Protein AF-A0A6N7RRM7-F1 (afdb_monomer)

InterPro domains:
  IPR002826 6-hydroxymethylpterin diphosphokinase MptE-like [PF01973] (88-243)

Foldseek 3Di:
DAQLLDDDDDDDDDDDDDDDDDDDDDDDPPPVPVVVVVVVVVVVVVVVVVVVLVLQLVSLVVCFVVVLVVLVVVLVVLCPDPLLVSLLVLFQQQAPFEEEEEDFAQLDDLVLQQLCQVGAYEYEQPPVVCVVVHVRAHSEYEAEPLVSLQVCLVVLLPPDHSAYEYAPSSVVRRPDDDSRYRHWDEDWNTRDSFPQDQPGADADLRRSSYGYCLQHRSLSVLSSCVRSNHQEYEYENCQQQFQWAQESVRDIDGDDDQGGGNDDDPDDRDYGHSVSNLSSVLNSQVVSVVSNHFYEYQYDHHDPPSHHYDHSCVVSVD

Solvent-accessible surface area (backbone atoms only — not comparable to full-atom values): 18023 Å² total; per-residue (Å²): 131,83,54,83,40,59,94,63,93,82,85,83,87,84,87,88,85,86,88,87,88,85,89,84,82,91,89,67,95,82,77,49,64,68,56,50,51,50,50,50,50,51,52,49,51,51,48,52,50,52,52,51,53,70,59,33,48,69,57,33,54,74,44,27,65,60,48,37,52,50,49,57,51,47,43,62,54,46,53,73,34,71,41,19,51,52,46,52,68,38,53,49,71,38,58,84,32,62,32,36,40,42,49,52,15,58,67,48,52,55,71,61,42,56,77,45,49,91,48,47,26,38,31,42,69,74,51,68,76,50,50,86,72,30,90,42,68,51,50,31,34,40,43,65,53,69,66,57,41,63,76,39,19,69,54,70,47,65,62,90,52,45,18,35,42,28,29,48,76,41,71,81,55,36,92,50,86,45,71,36,52,35,54,35,46,69,52,61,93,51,60,64,59,58,93,50,58,58,93,63,56,60,83,38,91,49,45,39,53,33,29,29,51,36,88,37,68,66,51,40,49,50,41,48,42,52,45,23,22,36,26,40,38,35,34,32,15,54,27,73,68,53,22,25,34,36,42,72,86,73,44,80,44,83,72,54,67,93,69,63,41,60,62,94,70,93,62,83,81,69,64,42,43,58,74,35,35,51,53,36,49,53,53,50,50,53,53,28,50,77,69,73,20,49,58,36,28,33,32,68,69,59,68,58,73,90,36,58,74,47,54,56,44,70,76,70,72,107

Radius of gyration: 21.62 Å; Cα contacts (8 Å, |Δi|>4): 533; chains: 1; bounding box: 59×58×51 Å

Secondary structure (DSSP, 8-state):
---TT-----------------------TTSHHHHHHHHHHHHHHHHHHHHHHHH-HHHHHHHHHHHHHHHHHHHHHHTTSHHHHHHHHTTTTTTT-EEEEE---TT--HHHHHTTTTSEEEEEGGGGGGGGT-S---SEEEE--HHHHHHTHHHHHH---S-EEEEGGGGGT-SS--TTEEEE-B--SS--SSSS-GGG----S-TTT-B--TTSHHHHHHHHHHHHT-SEEEEES-----SEEE-TTS-EEE-S-S--SSS---S----B-HHHHHHHHHHHHHHHHHTT-EEEE--SSSS--SSEE--HHHHHT-

pLDDT: mean 83.71, std 21.33, range [26.84, 98.81]

Structure (mmCIF, N/CA/C/O backbone):
data_AF-A0A6N7RRM7-F1
#
_entry.id   AF-A0A6N7RRM7-F1
#
loop_
_atom_site.group_PDB
_atom_site.id
_atom_site.type_symbol
_atom_site.label_atom_id
_atom_site.label_alt_id
_atom_site.label_comp_id
_atom_site.label_asym_id
_atom_site.label_entity_id
_atom_site.label_seq_id
_atom_site.pdbx_PDB_ins_code
_atom_site.Cartn_x
_atom_site.Cartn_y
_atom_site.Cartn_z
_atom_site.occupancy
_atom_site.B_iso_or_equiv
_atom_site.auth_seq_id
_atom_site.auth_comp_id
_atom_site.auth_asym_id
_atom_site.auth_atom_id
_atom_site.pdbx_PDB_model_num
ATOM 1 N N . MET A 1 1 ? -17.722 -9.748 11.414 1.00 42.66 1 MET A N 1
ATOM 2 C CA . MET A 1 1 ? -18.282 -9.158 10.168 1.00 42.66 1 MET A CA 1
ATOM 3 C C . MET A 1 1 ? -18.274 -10.193 9.036 1.00 42.66 1 MET A C 1
ATOM 5 O O . MET A 1 1 ? -17.374 -11.026 9.040 1.00 42.66 1 MET A O 1
ATOM 9 N N . PRO A 1 2 ? -19.229 -10.198 8.081 1.00 39.66 2 PRO A N 1
ATOM 10 C CA . PRO A 1 2 ? -19.175 -11.106 6.927 1.00 39.66 2 PRO A CA 1
ATOM 11 C C . PRO A 1 2 ? -17.917 -10.851 6.073 1.00 39.66 2 PRO A C 1
ATOM 13 O O . PRO A 1 2 ? -17.538 -9.697 5.876 1.00 39.66 2 PRO A O 1
ATOM 16 N N . SER A 1 3 ? -17.274 -11.918 5.575 1.00 47.62 3 SER A N 1
ATOM 17 C CA . SER A 1 3 ? -16.039 -11.838 4.770 1.00 47.62 3 SER A CA 1
ATOM 18 C C . SER A 1 3 ? -16.219 -10.883 3.573 1.00 47.62 3 SER A C 1
ATOM 20 O O . SER A 1 3 ? -17.141 -11.090 2.775 1.00 47.62 3 SER A O 1
ATOM 22 N N . PRO A 1 4 ? -15.343 -9.870 3.391 1.00 61.28 4 PRO A N 1
ATOM 23 C CA . PRO A 1 4 ? -15.401 -8.960 2.244 1.00 61.28 4 PRO A CA 1
ATOM 24 C C . PRO A 1 4 ? -15.271 -9.695 0.902 1.00 61.28 4 PRO A C 1
ATOM 26 O O . PRO A 1 4 ? -15.848 -9.281 -0.103 1.00 61.28 4 PRO A O 1
ATOM 29 N N . CYS A 1 5 ? -14.551 -10.821 0.890 1.00 53.22 5 CYS A N 1
ATOM 30 C CA . CYS A 1 5 ? -14.200 -11.583 -0.304 1.00 53.22 5 CYS A CA 1
ATOM 31 C C . CYS A 1 5 ? -15.153 -12.765 -0.641 1.00 53.22 5 CYS A C 1
ATOM 33 O O . CYS A 1 5 ? -14.787 -13.549 -1.505 1.00 53.22 5 CYS A O 1
ATOM 35 N N . GLY A 1 6 ? -16.340 -12.888 -0.017 1.00 42.25 6 GLY A N 1
ATOM 36 C CA . GLY A 1 6 ? -17.306 -14.020 -0.064 1.00 42.25 6 GLY A CA 1
ATOM 37 C C . GLY A 1 6 ? -17.292 -15.056 -1.224 1.00 42.25 6 GLY A C 1
ATOM 38 O O . GLY A 1 6 ? -17.031 -14.731 -2.379 1.00 42.25 6 GLY A O 1
ATOM 39 N N . LYS A 1 7 ? -17.649 -16.312 -0.879 1.00 40.66 7 LYS A N 1
ATOM 40 C CA . LYS A 1 7 ? -17.602 -17.565 -1.679 1.00 40.66 7 LYS A CA 1
ATOM 41 C C . LYS A 1 7 ? -17.677 -17.382 -3.202 1.00 40.66 7 LYS A C 1
ATOM 43 O O . LYS A 1 7 ? -18.717 -17.019 -3.751 1.00 40.66 7 LYS A O 1
ATOM 48 N N . ARG A 1 8 ? -16.583 -17.724 -3.892 1.00 51.81 8 ARG A N 1
ATOM 49 C CA . ARG A 1 8 ? -16.468 -17.693 -5.361 1.00 51.81 8 ARG A CA 1
ATOM 50 C C . ARG A 1 8 ? -16.616 -19.104 -5.941 1.00 51.81 8 ARG A C 1
ATOM 52 O O . ARG A 1 8 ? -15.940 -20.030 -5.505 1.00 51.81 8 ARG A O 1
ATOM 59 N N . SER A 1 9 ? -17.461 -19.277 -6.959 1.00 34.50 9 SER A N 1
ATOM 60 C CA . SER A 1 9 ? -17.620 -20.545 -7.689 1.00 34.50 9 SER A CA 1
ATOM 61 C C . SER A 1 9 ? -16.350 -20.869 -8.493 1.00 34.50 9 SER A C 1
ATOM 63 O O . SER A 1 9 ? -16.086 -20.249 -9.524 1.00 34.50 9 SER A O 1
ATOM 65 N N . GLY A 1 10 ? -15.531 -21.803 -8.003 1.00 34.72 10 GLY A N 1
ATOM 66 C CA . GLY A 1 10 ? -14.257 -22.181 -8.618 1.00 34.72 10 GLY A CA 1
ATOM 67 C C . GLY A 1 10 ? -14.391 -23.268 -9.688 1.00 34.72 10 GLY A C 1
ATOM 68 O O . GLY A 1 10 ? -15.011 -24.300 -9.453 1.00 34.72 10 GLY A O 1
ATOM 69 N N . SER A 1 11 ? -13.729 -23.076 -10.833 1.00 28.08 11 SER A N 1
ATOM 70 C CA . SER A 1 11 ? -13.321 -24.169 -11.723 1.00 28.08 11 SER A CA 1
ATOM 71 C C . SER A 1 11 ? -11.792 -24.247 -11.706 1.00 28.08 11 SER A C 1
ATOM 73 O O . SER A 1 11 ? -11.101 -23.286 -12.036 1.00 28.08 11 SER A O 1
ATOM 75 N N . ALA A 1 12 ? -11.256 -25.369 -11.221 1.00 30.72 12 ALA A N 1
ATOM 76 C CA . ALA A 1 12 ? -9.823 -25.611 -11.092 1.00 30.72 12 ALA A CA 1
ATOM 77 C C . ALA A 1 12 ? -9.393 -26.691 -12.091 1.00 30.72 12 ALA A C 1
ATOM 79 O O . ALA A 1 12 ? -9.868 -27.823 -12.020 1.00 30.72 12 ALA A O 1
ATOM 80 N N . LEU A 1 13 ? -8.462 -26.356 -12.984 1.00 29.00 13 LEU A N 1
ATOM 81 C CA . LEU A 1 13 ? -7.733 -27.328 -13.796 1.00 29.00 13 LEU A CA 1
ATOM 82 C C . LEU A 1 13 ? -6.433 -27.690 -13.071 1.00 29.00 13 LEU A C 1
ATOM 84 O O . LEU A 1 13 ? -5.544 -26.860 -12.898 1.00 29.00 13 LEU A O 1
ATOM 88 N N . ARG A 1 14 ? -6.362 -28.941 -12.608 1.00 28.27 14 ARG A N 1
ATOM 89 C CA . ARG A 1 14 ? -5.161 -29.575 -12.053 1.00 28.27 14 ARG A CA 1
ATOM 90 C C . ARG A 1 14 ? -4.279 -30.075 -13.193 1.00 28.27 14 ARG A C 1
ATOM 92 O O . ARG A 1 14 ? -4.802 -30.619 -14.158 1.00 28.27 14 ARG A O 1
ATOM 99 N N . ASN A 1 15 ? -2.963 -30.023 -13.011 1.00 29.06 15 ASN A N 1
ATOM 100 C CA . ASN A 1 15 ? -2.076 -31.087 -13.478 1.00 29.06 15 ASN A CA 1
ATOM 101 C C . ASN A 1 15 ? -0.810 -31.130 -12.615 1.00 29.06 15 ASN A C 1
ATOM 103 O O . ASN A 1 15 ? -0.061 -30.162 -12.542 1.00 29.06 15 ASN A O 1
ATOM 107 N N . ALA A 1 16 ? -0.599 -32.276 -11.968 1.00 27.98 16 ALA A N 1
ATOM 108 C CA . ALA A 1 16 ? 0.594 -32.628 -11.214 1.00 27.98 16 ALA A CA 1
ATOM 109 C C . ALA A 1 16 ? 1.194 -33.911 -11.810 1.00 27.98 16 ALA A C 1
ATOM 111 O O . ALA A 1 16 ? 0.472 -34.868 -12.085 1.00 27.98 16 ALA A O 1
ATOM 112 N N . LYS A 1 17 ? 2.516 -33.933 -11.974 1.00 30.83 17 LYS A N 1
ATOM 113 C CA . LYS A 1 17 ? 3.382 -35.122 -12.082 1.00 30.83 17 LYS A CA 1
ATOM 114 C C . LYS A 1 17 ? 4.649 -34.728 -11.308 1.00 30.83 17 LYS A C 1
ATOM 116 O O . LYS A 1 17 ? 5.136 -33.627 -11.520 1.00 30.83 17 LYS A O 1
ATOM 121 N N . GLY A 1 18 ? 5.175 -35.451 -10.324 1.00 28.50 18 GLY A N 1
ATOM 122 C CA . GLY A 1 18 ? 5.315 -36.896 -10.155 1.00 28.50 18 GLY A CA 1
ATOM 123 C C . GLY A 1 18 ? 6.824 -37.156 -10.058 1.00 28.50 18 GLY A C 1
ATOM 124 O O . GLY A 1 18 ? 7.510 -37.076 -11.070 1.00 28.50 18 GLY A O 1
ATOM 125 N N . GLY A 1 19 ? 7.350 -37.336 -8.841 1.00 26.86 19 GLY A N 1
ATOM 126 C CA . GLY A 1 19 ? 8.792 -37.404 -8.563 1.00 26.86 19 GLY A CA 1
ATOM 127 C C . GLY A 1 19 ? 9.428 -38.788 -8.730 1.00 26.86 19 GLY A C 1
ATOM 128 O O . GLY A 1 19 ? 8.732 -39.769 -8.989 1.00 26.86 19 GLY A O 1
ATOM 129 N N . ARG A 1 20 ? 10.750 -38.863 -8.505 1.00 27.73 20 ARG A N 1
ATOM 130 C CA . ARG A 1 20 ? 11.462 -40.035 -7.955 1.00 27.73 20 ARG A CA 1
ATOM 131 C C . ARG A 1 20 ? 12.861 -39.672 -7.434 1.00 27.73 20 ARG A C 1
ATOM 133 O O . ARG A 1 20 ? 13.522 -38.782 -7.956 1.00 27.73 20 ARG A O 1
ATOM 140 N N . LEU A 1 21 ? 13.234 -40.386 -6.373 1.00 26.84 21 LEU A N 1
ATOM 141 C CA . LEU A 1 21 ? 14.431 -40.296 -5.534 1.00 26.84 21 LEU A CA 1
ATOM 142 C C . LEU A 1 21 ? 15.642 -41.084 -6.079 1.00 26.84 21 LEU A C 1
ATOM 144 O O . LEU A 1 21 ? 15.461 -42.064 -6.795 1.00 26.84 21 LEU A O 1
ATOM 148 N N . ALA A 1 22 ? 16.818 -40.715 -5.544 1.00 27.50 22 ALA A N 1
ATOM 149 C CA . ALA A 1 22 ? 17.833 -41.575 -4.895 1.00 27.50 22 ALA A CA 1
ATOM 150 C C . ALA A 1 22 ? 19.276 -41.559 -5.462 1.00 27.50 22 ALA A C 1
ATOM 152 O O . ALA A 1 22 ? 19.559 -42.054 -6.544 1.00 27.50 22 ALA A O 1
ATOM 153 N N . SER A 1 23 ? 20.163 -41.018 -4.612 1.00 27.39 23 SER A N 1
ATOM 154 C CA . SER A 1 23 ? 21.521 -41.440 -4.207 1.00 27.39 23 SER A CA 1
ATOM 155 C C . SER A 1 23 ? 22.557 -41.976 -5.211 1.00 27.39 23 SER A C 1
ATOM 157 O O . SER A 1 23 ? 22.368 -43.038 -5.788 1.00 27.39 23 SER A O 1
ATOM 159 N N . SER A 1 24 ? 23.775 -41.421 -5.139 1.00 28.97 24 SER A N 1
ATOM 160 C CA . SER A 1 24 ? 24.956 -42.166 -4.654 1.00 28.97 24 SER A CA 1
ATOM 161 C C . SER A 1 24 ? 26.143 -41.234 -4.369 1.00 28.97 24 SER A C 1
ATOM 163 O O . SER A 1 24 ? 26.308 -40.193 -5.002 1.00 28.97 24 SER A O 1
ATOM 165 N N . ARG A 1 25 ? 26.928 -41.630 -3.367 1.00 31.88 25 ARG A N 1
ATOM 166 C CA . ARG A 1 25 ? 27.968 -40.897 -2.638 1.00 31.88 25 ARG A CA 1
ATOM 167 C C . ARG A 1 25 ? 29.277 -40.662 -3.407 1.00 31.88 25 ARG A C 1
ATOM 169 O O . ARG A 1 25 ? 29.681 -41.452 -4.246 1.00 31.88 25 ARG A O 1
ATOM 176 N N . GLU A 1 26 ? 29.915 -39.559 -3.010 1.00 33.44 26 GLU A N 1
ATOM 177 C CA . GLU A 1 26 ? 31.341 -39.395 -2.681 1.00 33.44 26 GLU A CA 1
ATOM 178 C C . GLU A 1 26 ? 32.385 -40.130 -3.530 1.00 33.44 26 GLU A C 1
ATOM 180 O O . GLU A 1 26 ? 32.717 -41.269 -3.252 1.00 33.44 26 GLU A O 1
ATOM 185 N N . THR A 1 27 ? 33.016 -39.387 -4.448 1.00 34.69 27 THR A N 1
ATOM 186 C CA . THR A 1 27 ? 34.478 -39.392 -4.688 1.00 34.69 27 THR A CA 1
ATOM 187 C C . THR A 1 27 ? 34.815 -38.272 -5.678 1.00 34.69 27 THR A C 1
ATOM 189 O O . THR A 1 27 ? 34.830 -38.504 -6.882 1.00 34.69 27 THR A O 1
ATOM 192 N N . ARG A 1 28 ? 35.018 -37.028 -5.206 1.00 35.16 28 ARG A N 1
ATOM 193 C CA . ARG A 1 28 ? 35.686 -35.933 -5.968 1.00 35.16 28 ARG A CA 1
ATOM 194 C C . ARG A 1 28 ? 35.953 -34.673 -5.121 1.00 35.16 28 ARG A C 1
ATOM 196 O O . ARG A 1 28 ? 35.855 -33.545 -5.597 1.00 35.16 28 ARG A O 1
ATOM 203 N N . ARG A 1 29 ? 36.313 -34.834 -3.846 1.00 39.75 29 ARG A N 1
ATOM 204 C CA . ARG A 1 29 ? 36.659 -33.718 -2.946 1.00 39.75 29 ARG A CA 1
ATOM 205 C C . ARG A 1 29 ? 38.152 -33.383 -3.067 1.00 39.75 29 ARG A C 1
ATOM 207 O O . ARG A 1 29 ? 38.943 -33.785 -2.234 1.00 39.75 29 ARG A O 1
ATOM 214 N N . ALA A 1 30 ? 38.525 -32.704 -4.152 1.00 32.84 30 ALA A N 1
ATOM 215 C CA . ALA A 1 30 ? 39.793 -31.954 -4.254 1.00 32.84 30 ALA A CA 1
ATOM 216 C C . ALA A 1 30 ? 39.878 -31.062 -5.511 1.00 32.84 30 ALA A C 1
ATOM 218 O O . ALA A 1 30 ? 40.672 -30.132 -5.541 1.00 32.84 30 ALA A O 1
ATOM 219 N N . ARG A 1 31 ? 39.043 -31.290 -6.542 1.00 33.78 31 ARG A N 1
ATOM 220 C CA . ARG A 1 31 ? 38.986 -30.452 -7.766 1.00 33.78 31 ARG A CA 1
ATOM 221 C C . ARG A 1 31 ? 37.727 -29.570 -7.880 1.00 33.78 31 ARG A C 1
ATOM 223 O O . ARG A 1 31 ? 37.535 -28.908 -8.893 1.00 33.78 31 ARG A O 1
ATOM 230 N N . SER A 1 32 ? 36.856 -29.553 -6.865 1.00 44.03 32 SER A N 1
ATOM 231 C CA . SER A 1 32 ? 35.540 -28.888 -6.916 1.00 44.03 32 SER A CA 1
ATOM 232 C C . SER A 1 32 ? 35.515 -27.448 -6.396 1.00 44.03 32 SER A C 1
ATOM 234 O O . SER A 1 32 ? 34.602 -26.711 -6.753 1.00 44.03 32 SER A O 1
ATOM 236 N N . ASN A 1 33 ? 36.486 -27.015 -5.583 1.00 38.06 33 ASN A N 1
ATOM 237 C CA . ASN A 1 33 ? 36.425 -25.679 -4.977 1.00 38.06 33 ASN A CA 1
ATOM 238 C C . ASN A 1 33 ? 36.708 -24.562 -5.987 1.00 38.06 33 ASN A C 1
ATOM 240 O O . ASN A 1 33 ? 35.992 -23.568 -5.990 1.00 38.06 33 ASN A O 1
ATOM 244 N N . THR A 1 34 ? 37.662 -24.728 -6.905 1.00 37.72 34 THR A N 1
ATOM 245 C CA . THR A 1 34 ? 37.970 -23.697 -7.910 1.00 37.72 34 THR A CA 1
ATOM 246 C C . THR A 1 34 ? 36.835 -23.528 -8.924 1.00 37.72 34 THR A C 1
ATOM 248 O O . THR A 1 34 ? 36.476 -22.403 -9.251 1.00 37.72 34 THR A O 1
ATOM 251 N N . ASN A 1 35 ? 36.193 -24.626 -9.346 1.00 42.38 35 ASN A N 1
ATOM 252 C CA . ASN A 1 35 ? 35.024 -24.578 -10.234 1.00 42.38 35 ASN A CA 1
ATOM 253 C C . ASN A 1 35 ? 33.770 -24.029 -9.541 1.00 42.38 35 ASN A C 1
ATOM 255 O O . ASN A 1 35 ? 32.993 -23.333 -10.183 1.00 42.38 35 ASN A O 1
ATOM 259 N N . TYR A 1 36 ? 33.578 -24.288 -8.244 1.00 39.12 36 TYR A N 1
ATOM 260 C CA . TYR A 1 36 ? 32.467 -23.724 -7.472 1.00 39.12 36 TYR A CA 1
ATOM 261 C C . TYR A 1 36 ? 32.612 -22.208 -7.278 1.00 39.12 36 TYR A C 1
ATOM 263 O O . TYR A 1 36 ? 31.644 -21.469 -7.456 1.00 39.12 36 TYR A O 1
ATOM 271 N N . TRP A 1 37 ? 33.827 -21.731 -6.986 1.00 32.50 37 TRP A N 1
ATOM 272 C CA . TRP A 1 37 ? 34.117 -20.298 -6.904 1.00 32.50 37 TRP A CA 1
ATOM 273 C C . TRP A 1 37 ? 34.038 -19.619 -8.271 1.00 32.50 37 TRP A C 1
ATOM 275 O O . TRP A 1 37 ? 33.400 -18.582 -8.366 1.00 32.50 37 TRP A O 1
ATOM 285 N N . MET A 1 38 ? 34.557 -20.219 -9.348 1.00 34.41 38 MET A N 1
ATOM 286 C CA . MET A 1 38 ? 34.395 -19.669 -10.702 1.00 34.41 38 MET A CA 1
ATOM 287 C C . MET A 1 38 ? 32.939 -19.679 -11.178 1.00 34.41 38 MET A C 1
ATOM 289 O O . MET A 1 38 ? 32.514 -18.717 -11.802 1.00 34.41 38 MET A O 1
ATOM 293 N N . GLN A 1 39 ? 32.146 -20.711 -10.865 1.00 34.44 39 GLN A N 1
ATOM 294 C CA . GLN A 1 39 ? 30.714 -20.734 -11.185 1.00 34.44 39 GLN A CA 1
ATOM 295 C C . GLN A 1 39 ? 29.933 -19.705 -10.367 1.00 34.44 39 GLN A C 1
ATOM 297 O O . GLN A 1 39 ? 29.081 -19.028 -10.932 1.00 34.44 39 GLN A O 1
ATOM 302 N N . ARG A 1 40 ? 30.224 -19.525 -9.069 1.00 37.59 40 ARG A N 1
ATOM 303 C CA . ARG A 1 40 ? 29.607 -18.450 -8.274 1.00 37.59 40 ARG A CA 1
ATOM 304 C C . ARG A 1 40 ? 30.045 -17.071 -8.751 1.00 37.59 40 ARG A C 1
ATOM 306 O O . ARG A 1 40 ? 29.174 -16.228 -8.907 1.00 37.59 40 ARG A O 1
ATOM 313 N N . CYS A 1 41 ? 31.327 -16.851 -9.038 1.00 39.78 41 CYS A N 1
ATOM 314 C CA . CYS A 1 41 ? 31.814 -15.593 -9.604 1.00 39.78 41 CYS A CA 1
ATOM 315 C C . CYS A 1 41 ? 31.173 -15.325 -10.967 1.00 39.78 41 CYS A C 1
ATOM 317 O O . CYS A 1 41 ? 30.621 -14.256 -11.152 1.00 39.78 41 CYS A O 1
ATOM 319 N N . ALA A 1 42 ? 31.097 -16.310 -11.866 1.00 40.75 42 ALA A N 1
ATOM 320 C CA . ALA A 1 42 ? 30.433 -16.158 -13.159 1.00 40.75 42 ALA A CA 1
ATOM 321 C C . ALA A 1 42 ? 28.921 -15.908 -13.027 1.00 40.75 42 ALA A C 1
ATOM 323 O O . ALA A 1 42 ? 28.364 -15.121 -13.783 1.00 40.75 42 ALA A O 1
ATOM 324 N N . VAL A 1 43 ? 28.234 -16.543 -12.071 1.00 48.81 43 VAL A N 1
ATOM 325 C CA . VAL A 1 43 ? 26.805 -16.299 -11.800 1.00 48.81 43 VAL A CA 1
ATOM 326 C C . VAL A 1 43 ? 26.586 -14.911 -11.192 1.00 48.81 43 VAL A C 1
ATOM 328 O O . VAL A 1 43 ? 25.630 -14.234 -11.573 1.00 48.81 43 VAL A O 1
ATOM 331 N N . VAL A 1 44 ? 27.471 -14.467 -10.295 1.00 52.91 44 VAL A N 1
ATOM 332 C CA . VAL A 1 44 ? 27.459 -13.122 -9.700 1.00 52.91 44 VAL A CA 1
ATOM 333 C C . VAL A 1 44 ? 27.774 -12.067 -10.761 1.00 52.91 44 VAL A C 1
ATOM 335 O O . VAL A 1 44 ? 27.005 -11.122 -10.904 1.00 52.91 44 VAL A O 1
ATOM 338 N N . ASP A 1 45 ? 28.801 -12.267 -11.584 1.00 56.31 45 ASP A N 1
ATOM 339 C CA . ASP A 1 45 ? 29.168 -11.393 -12.699 1.00 56.31 45 ASP A CA 1
ATOM 340 C C . ASP A 1 45 ? 28.050 -11.327 -13.737 1.00 56.31 45 ASP A C 1
ATOM 342 O O . ASP A 1 45 ? 27.678 -10.243 -14.179 1.00 56.31 45 ASP A O 1
ATOM 346 N N . LEU A 1 46 ? 27.419 -12.452 -14.085 1.00 56.06 46 LEU A N 1
ATOM 347 C CA . LEU A 1 46 ? 26.286 -12.471 -15.011 1.00 56.06 46 LEU A CA 1
ATOM 348 C C . LEU A 1 46 ? 25.058 -11.762 -14.420 1.00 56.06 46 LEU A C 1
ATOM 350 O O . LEU A 1 46 ? 24.329 -11.090 -15.151 1.00 56.06 46 LEU A O 1
ATOM 354 N N . ALA A 1 47 ? 24.808 -11.895 -13.115 1.00 58.78 47 ALA A N 1
ATOM 355 C CA . ALA A 1 47 ? 23.727 -11.191 -12.428 1.00 58.78 47 ALA A CA 1
ATOM 356 C C . ALA A 1 47 ? 23.984 -9.677 -12.378 1.00 58.78 47 ALA A C 1
ATOM 358 O O . ALA A 1 47 ? 23.097 -8.906 -12.743 1.00 58.78 47 ALA A O 1
ATOM 359 N N . LEU A 1 48 ? 25.205 -9.259 -12.033 1.00 61.06 48 LEU A N 1
ATOM 360 C CA . LEU A 1 48 ? 25.644 -7.861 -12.040 1.00 61.06 48 LEU A CA 1
ATOM 361 C C . LEU A 1 48 ? 25.578 -7.261 -13.449 1.00 61.06 48 LEU A C 1
ATOM 363 O O . LEU A 1 48 ? 25.058 -6.160 -13.629 1.00 61.06 48 LEU A O 1
ATOM 367 N N . THR A 1 49 ? 26.003 -8.013 -14.466 1.00 66.31 49 THR A N 1
ATOM 368 C CA . THR A 1 49 ? 25.946 -7.593 -15.874 1.00 66.31 49 THR A CA 1
ATOM 369 C C . THR A 1 49 ? 24.499 -7.469 -16.352 1.00 66.31 49 THR A C 1
ATOM 371 O O . THR A 1 49 ? 24.131 -6.477 -16.982 1.00 66.31 49 THR A O 1
ATOM 374 N N . LYS A 1 50 ? 23.626 -8.427 -16.007 1.00 69.62 50 LYS A N 1
ATOM 375 C CA . LYS A 1 50 ? 22.185 -8.347 -16.304 1.00 69.62 50 LYS A CA 1
ATOM 376 C C . LYS A 1 50 ? 21.542 -7.135 -15.643 1.00 69.62 50 LYS A C 1
ATOM 378 O O . LYS A 1 50 ? 20.733 -6.458 -16.278 1.00 69.62 50 LYS A O 1
ATOM 383 N N . ASP A 1 51 ? 21.876 -6.860 -14.389 1.00 69.81 51 ASP A N 1
ATOM 384 C CA . ASP A 1 51 ? 21.342 -5.714 -13.663 1.00 69.81 51 ASP A CA 1
ATOM 385 C C . ASP A 1 51 ? 21.842 -4.388 -14.233 1.00 69.81 51 ASP A C 1
ATOM 387 O O . ASP A 1 51 ? 21.044 -3.466 -14.406 1.00 69.81 51 ASP A O 1
ATOM 391 N N . TYR A 1 52 ? 23.116 -4.310 -14.614 1.00 74.62 52 TYR A N 1
ATOM 392 C CA . TYR A 1 52 ? 23.687 -3.152 -15.293 1.00 74.62 52 TYR A CA 1
ATOM 393 C C . TYR A 1 52 ? 22.973 -2.870 -16.625 1.00 74.62 52 TYR A C 1
ATOM 395 O O . TYR A 1 52 ? 22.481 -1.763 -16.853 1.00 74.62 52 TYR A O 1
ATOM 403 N N . VAL A 1 53 ? 22.804 -3.894 -17.468 1.00 78.69 53 VAL A N 1
ATOM 404 C CA . VAL A 1 53 ? 22.104 -3.781 -18.759 1.00 78.69 53 VAL A CA 1
ATOM 405 C C . VAL A 1 53 ? 20.640 -3.369 -18.571 1.00 78.69 53 VAL A C 1
ATOM 407 O O . VAL A 1 53 ? 20.159 -2.468 -19.255 1.00 78.69 53 VAL A O 1
ATOM 410 N N . LYS A 1 54 ? 19.921 -3.960 -17.606 1.00 76.88 54 LYS A N 1
ATOM 411 C CA . LYS A 1 54 ? 18.516 -3.611 -17.305 1.00 76.88 54 LYS A CA 1
ATOM 412 C C . LYS A 1 54 ? 18.338 -2.184 -16.778 1.00 76.88 54 LYS A C 1
ATOM 414 O O . LYS A 1 54 ? 17.228 -1.642 -16.861 1.00 76.88 54 LYS A O 1
ATOM 419 N N . ARG A 1 55 ? 19.386 -1.601 -16.190 1.00 79.69 55 ARG A N 1
ATOM 420 C CA . ARG A 1 55 ? 19.398 -0.236 -15.641 1.00 79.69 55 ARG A CA 1
ATOM 421 C C . ARG A 1 55 ? 19.881 0.803 -16.654 1.00 79.69 55 ARG A C 1
ATOM 423 O O . ARG A 1 55 ? 19.619 1.985 -16.453 1.00 79.69 55 ARG A O 1
ATOM 430 N N . ASN A 1 56 ? 20.515 0.387 -17.749 1.00 87.25 56 ASN A N 1
ATOM 431 C CA . ASN A 1 56 ? 20.988 1.294 -18.787 1.00 87.25 56 ASN A CA 1
ATOM 432 C C . ASN A 1 56 ? 19.815 2.018 -19.480 1.00 87.25 56 ASN A C 1
ATOM 434 O O . ASN A 1 56 ? 18.901 1.390 -20.019 1.00 87.25 56 ASN A O 1
ATOM 438 N N . VAL A 1 57 ? 19.851 3.353 -19.483 1.00 89.31 57 VAL A N 1
ATOM 439 C CA . VAL A 1 57 ? 18.767 4.195 -20.018 1.00 89.31 57 VAL A CA 1
ATOM 440 C C . VAL A 1 57 ? 18.540 3.958 -21.511 1.00 89.31 57 VAL A C 1
ATOM 442 O O . VAL A 1 57 ? 17.386 3.889 -21.928 1.00 89.31 57 VAL A O 1
ATOM 445 N N . ALA A 1 58 ? 19.601 3.781 -22.304 1.00 91.31 58 ALA A N 1
ATOM 446 C CA . ALA A 1 58 ? 19.482 3.531 -23.739 1.00 91.31 58 ALA A CA 1
ATOM 447 C C . ALA A 1 58 ? 18.804 2.181 -24.006 1.00 91.31 58 ALA A C 1
ATOM 449 O O . ALA A 1 58 ? 17.839 2.116 -24.765 1.00 91.31 58 ALA A O 1
ATOM 450 N N . VAL A 1 59 ? 19.217 1.121 -23.302 1.00 90.62 59 VAL A N 1
ATOM 451 C CA . VAL A 1 59 ? 18.551 -0.192 -23.381 1.00 90.62 59 VAL A CA 1
ATOM 452 C C . VAL A 1 59 ? 17.068 -0.047 -23.035 1.00 90.62 59 VAL A C 1
ATOM 454 O O . VAL A 1 59 ? 16.196 -0.460 -23.796 1.00 90.62 59 VAL A O 1
ATOM 457 N N . ARG A 1 60 ? 16.743 0.613 -21.921 1.00 92.12 60 ARG A N 1
ATOM 458 C CA . ARG A 1 60 ? 15.349 0.826 -21.507 1.00 92.12 60 ARG A CA 1
ATOM 459 C C . ARG A 1 60 ? 14.550 1.651 -22.513 1.00 92.12 60 ARG A C 1
ATOM 461 O O . ARG A 1 60 ? 13.369 1.369 -22.702 1.00 92.12 60 ARG A O 1
ATOM 468 N N . PHE A 1 61 ? 15.174 2.633 -23.158 1.00 94.19 61 PHE A N 1
ATOM 469 C CA . PHE A 1 61 ? 14.555 3.446 -24.200 1.00 94.19 61 PHE A CA 1
ATOM 470 C C . PHE A 1 61 ? 14.114 2.588 -25.387 1.00 94.19 61 PHE A C 1
ATOM 472 O O . PHE A 1 61 ? 12.938 2.625 -25.748 1.00 94.19 61 PHE A O 1
ATOM 479 N N . PHE A 1 62 ? 14.995 1.729 -25.908 1.00 94.62 62 PHE A N 1
ATOM 480 C CA . PHE A 1 62 ? 14.656 0.826 -27.013 1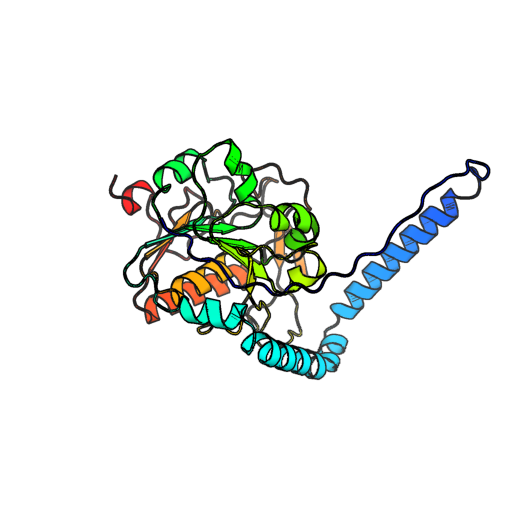.00 94.62 62 PHE A CA 1
ATOM 481 C C . PHE A 1 62 ? 13.585 -0.211 -26.640 1.00 94.62 62 PHE A C 1
ATOM 483 O O . PHE A 1 62 ? 12.728 -0.538 -27.458 1.00 94.62 62 PHE A O 1
ATOM 490 N N . PHE A 1 63 ? 13.564 -0.690 -25.391 1.00 93.31 63 PHE A N 1
ATOM 491 C CA . PHE A 1 63 ? 12.543 -1.638 -24.923 1.00 93.31 63 PHE A CA 1
ATOM 492 C C . PHE A 1 63 ? 11.210 -0.983 -24.524 1.00 93.31 63 PHE A C 1
ATOM 494 O O . PHE A 1 63 ? 10.199 -1.685 -24.405 1.00 93.31 63 PHE A O 1
ATOM 501 N N . LYS A 1 64 ? 11.161 0.341 -24.323 1.00 93.88 64 LYS A N 1
ATOM 502 C CA . LYS A 1 64 ? 9.971 1.051 -23.822 1.00 93.88 64 LYS A CA 1
ATOM 503 C C . LYS A 1 64 ? 8.705 0.794 -24.654 1.00 93.88 64 LYS A C 1
ATOM 505 O O . LYS A 1 64 ? 7.683 0.489 -24.035 1.00 93.88 64 LYS A O 1
ATOM 510 N N . PRO A 1 65 ? 8.716 0.841 -26.004 1.00 96.38 65 PRO A N 1
ATOM 511 C CA . PRO A 1 65 ? 7.519 0.563 -26.801 1.00 96.38 65 PRO A CA 1
ATOM 512 C C . PRO A 1 65 ? 6.980 -0.856 -26.580 1.00 96.38 65 PRO A C 1
ATOM 514 O O . PRO A 1 65 ? 5.783 -1.037 -26.347 1.00 96.38 65 PRO A O 1
ATOM 517 N N . TYR A 1 66 ? 7.869 -1.854 -26.572 1.00 95.81 66 TYR A N 1
ATOM 518 C CA . TYR A 1 66 ? 7.512 -3.251 -26.322 1.00 95.81 66 TYR A CA 1
ATOM 519 C C . TYR A 1 66 ? 6.931 -3.446 -24.916 1.00 95.81 66 TYR A C 1
ATOM 521 O O . TYR A 1 66 ? 5.870 -4.051 -24.756 1.00 95.81 66 TYR A O 1
ATOM 529 N N . MET A 1 67 ? 7.585 -2.890 -23.893 1.00 95.00 67 MET A N 1
ATOM 530 C CA . MET A 1 67 ? 7.131 -3.000 -22.506 1.00 95.00 67 MET A CA 1
ATOM 531 C C . MET A 1 67 ? 5.785 -2.299 -22.286 1.00 95.00 67 MET A C 1
ATOM 533 O O . MET A 1 67 ? 4.903 -2.860 -21.638 1.00 95.00 67 MET A O 1
ATOM 537 N N . ASN A 1 68 ? 5.572 -1.130 -22.893 1.00 95.38 68 ASN A N 1
ATOM 538 C CA . ASN A 1 68 ? 4.280 -0.440 -22.864 1.00 95.38 68 ASN A CA 1
ATOM 539 C C . ASN A 1 68 ? 3.177 -1.254 -23.547 1.00 95.38 68 ASN A C 1
ATOM 541 O O . ASN A 1 68 ? 2.055 -1.329 -23.045 1.00 95.38 68 ASN A O 1
ATOM 545 N N . LEU A 1 69 ? 3.475 -1.889 -24.684 1.00 96.38 69 LEU A N 1
ATOM 546 C CA . LEU A 1 69 ? 2.524 -2.775 -25.352 1.00 96.38 69 LEU A CA 1
ATOM 547 C C . LEU A 1 69 ? 2.201 -3.999 -24.487 1.00 96.38 69 LEU A C 1
ATOM 549 O O . LEU A 1 69 ? 1.042 -4.412 -24.423 1.00 96.38 69 LEU A O 1
ATOM 553 N N . ARG A 1 70 ? 3.201 -4.552 -23.792 1.00 94.75 70 ARG A N 1
ATOM 554 C CA . ARG A 1 70 ? 3.021 -5.636 -22.823 1.00 94.75 70 ARG A CA 1
ATOM 555 C C . ARG A 1 70 ? 2.101 -5.213 -21.674 1.00 94.75 70 ARG A C 1
ATOM 557 O O . ARG A 1 70 ? 1.177 -5.965 -21.381 1.00 94.75 70 ARG A O 1
ATOM 564 N N . TYR A 1 71 ? 2.288 -4.027 -21.088 1.00 94.12 71 TYR A N 1
ATOM 565 C CA . TYR A 1 71 ? 1.382 -3.487 -20.062 1.00 94.12 71 TYR A CA 1
ATOM 566 C C . TYR A 1 71 ? -0.049 -3.361 -20.592 1.00 94.12 71 TYR A C 1
ATOM 568 O O . TYR A 1 71 ? -0.955 -3.971 -20.039 1.00 94.12 71 TYR A O 1
ATOM 576 N N . LYS A 1 72 ? -0.247 -2.724 -21.755 1.00 95.06 72 LYS A N 1
ATOM 577 C CA . LYS A 1 72 ? -1.580 -2.586 -22.375 1.00 95.06 72 LYS A CA 1
ATOM 578 C C . LYS A 1 72 ? -2.252 -3.929 -22.687 1.00 95.06 72 LYS A C 1
ATOM 580 O O . LYS A 1 72 ? -3.478 -4.041 -22.661 1.00 95.06 72 LYS A O 1
ATOM 585 N N . ARG A 1 73 ? -1.479 -4.954 -23.065 1.00 95.12 73 ARG A N 1
ATOM 586 C CA . ARG A 1 73 ? -1.995 -6.321 -23.257 1.00 95.12 73 ARG A CA 1
ATOM 587 C C . ARG A 1 73 ? -2.407 -6.941 -21.920 1.00 95.12 73 ARG A C 1
ATOM 589 O O . ARG A 1 73 ? -3.519 -7.457 -21.850 1.00 95.12 73 ARG A O 1
ATOM 596 N N . GLY A 1 74 ? -1.566 -6.813 -20.892 1.00 94.62 74 GLY A N 1
ATOM 597 C CA . GLY A 1 74 ? -1.866 -7.232 -19.521 1.00 94.62 74 GLY A CA 1
ATOM 598 C C . GLY A 1 74 ? -3.144 -6.587 -18.985 1.00 94.62 74 GLY A C 1
ATOM 599 O O . GLY A 1 74 ? -4.057 -7.302 -18.594 1.00 94.62 74 GLY A O 1
ATOM 600 N N . ASP A 1 75 ? -3.282 -5.266 -19.111 1.00 95.25 75 ASP A N 1
ATOM 601 C CA . ASP A 1 75 ? -4.478 -4.515 -18.705 1.00 95.25 75 ASP A CA 1
ATOM 602 C C . ASP A 1 75 ? -5.759 -5.043 -19.359 1.00 95.25 75 ASP A C 1
ATOM 604 O O . ASP A 1 75 ? -6.799 -5.191 -18.715 1.00 95.25 75 ASP A O 1
ATOM 608 N N . ARG A 1 76 ? -5.704 -5.333 -20.667 1.00 96.31 76 ARG A N 1
ATOM 609 C CA . ARG A 1 76 ? -6.858 -5.864 -21.408 1.00 96.31 76 ARG A CA 1
ATOM 610 C C . ARG A 1 76 ? -7.244 -7.266 -20.958 1.00 96.31 76 ARG A C 1
ATOM 612 O O . ARG A 1 76 ? -8.434 -7.573 -20.957 1.00 96.31 76 ARG A O 1
ATOM 619 N N . GLN A 1 77 ? -6.268 -8.100 -20.615 1.00 96.31 77 GLN A N 1
ATOM 620 C CA . GLN A 1 77 ? -6.514 -9.440 -20.091 1.00 96.31 77 GLN A CA 1
ATOM 621 C C . GLN A 1 77 ? -7.074 -9.364 -18.668 1.00 96.31 77 GLN A C 1
ATOM 623 O O . GLN A 1 77 ? -8.134 -9.922 -18.397 1.00 96.31 77 GLN A O 1
ATOM 628 N N . TYR A 1 78 ? -6.415 -8.608 -17.790 1.00 97.38 78 TYR A N 1
ATOM 629 C CA . TYR A 1 78 ? -6.809 -8.461 -16.396 1.00 97.38 78 TYR A CA 1
ATOM 630 C C . TYR A 1 78 ? -8.209 -7.862 -16.243 1.00 97.38 78 TYR A C 1
ATOM 632 O O . TYR A 1 78 ? -8.992 -8.365 -15.444 1.00 97.38 78 TYR A O 1
ATOM 640 N N . ARG A 1 79 ? -8.586 -6.875 -17.066 1.00 97.38 79 ARG A N 1
ATOM 641 C CA . ARG A 1 79 ? -9.942 -6.291 -17.075 1.00 97.38 79 ARG A CA 1
ATOM 642 C C . ARG A 1 79 ? -11.062 -7.328 -17.232 1.00 97.38 79 ARG A C 1
ATOM 644 O O . ARG A 1 79 ? -12.171 -7.097 -16.766 1.00 97.38 79 ARG A O 1
ATOM 651 N N . LYS A 1 80 ? -10.795 -8.442 -17.918 1.00 97.56 80 LYS A N 1
ATOM 652 C CA . LYS A 1 80 ? -11.769 -9.522 -18.148 1.00 97.56 80 LYS A CA 1
ATOM 653 C C . LYS A 1 80 ? -11.776 -10.571 -17.029 1.00 97.56 80 LYS A C 1
ATOM 655 O O . LYS A 1 80 ? -12.554 -11.515 -17.097 1.00 97.56 80 LYS A O 1
ATOM 660 N N . SER A 1 81 ? -10.898 -10.443 -16.036 1.00 97.19 81 SER A N 1
ATOM 661 C CA . SER A 1 81 ? -10.777 -11.402 -14.940 1.00 97.19 81 SER A CA 1
ATOM 662 C C . SER A 1 81 ? -11.884 -11.230 -13.896 1.00 97.19 81 SER A C 1
ATOM 664 O O . SER A 1 81 ? -12.426 -10.137 -13.690 1.00 97.19 81 SER A O 1
ATOM 666 N N . ALA A 1 82 ? -12.170 -12.320 -13.180 1.00 96.81 82 ALA A N 1
ATOM 667 C CA . ALA A 1 82 ? -13.048 -12.297 -12.015 1.00 96.81 82 ALA A CA 1
ATOM 668 C C . ALA A 1 82 ? -12.508 -11.386 -10.898 1.00 96.81 82 ALA A C 1
ATOM 670 O O . ALA A 1 82 ? -13.296 -10.762 -10.195 1.00 96.81 82 ALA A O 1
ATOM 671 N N . ASP A 1 83 ? -11.184 -11.252 -10.765 1.00 97.56 83 ASP A N 1
ATOM 672 C CA . ASP A 1 83 ? -10.566 -10.376 -9.764 1.00 97.56 83 ASP A CA 1
ATOM 673 C C . ASP A 1 83 ? -10.823 -8.896 -10.059 1.00 97.56 83 ASP A C 1
ATOM 675 O O . ASP A 1 83 ? -11.237 -8.154 -9.169 1.00 97.56 83 ASP A O 1
ATOM 679 N N . SER A 1 84 ? -10.677 -8.481 -11.323 1.00 98.25 84 SER A N 1
ATOM 680 C CA . SER A 1 84 ? -11.009 -7.119 -11.757 1.00 98.25 84 SER A CA 1
ATOM 681 C C . SER A 1 84 ? -12.492 -6.805 -11.543 1.00 98.25 84 SER A C 1
ATOM 683 O O . SER A 1 84 ? -12.837 -5.735 -11.039 1.00 98.25 84 SER A O 1
ATOM 685 N N . SER A 1 85 ? -13.378 -7.754 -11.861 1.00 98.31 85 SER A N 1
ATOM 686 C CA . SER A 1 85 ? -14.824 -7.594 -11.659 1.00 98.31 85 SER A CA 1
ATOM 687 C C . SER A 1 85 ? -15.202 -7.534 -10.178 1.00 98.31 85 SER A C 1
ATOM 689 O O . SER A 1 85 ? -15.988 -6.673 -9.780 1.00 98.31 85 SER A O 1
ATOM 691 N N . TRP A 1 86 ? -14.599 -8.380 -9.342 1.00 97.50 86 TRP A N 1
ATOM 692 C CA . TRP A 1 86 ? -14.811 -8.329 -7.902 1.00 97.50 86 TRP A CA 1
ATOM 693 C C . TRP A 1 86 ? -14.298 -7.018 -7.307 1.00 97.50 86 TRP A C 1
ATOM 695 O O . TRP A 1 86 ? -15.053 -6.371 -6.586 1.00 97.50 86 TRP A O 1
ATOM 705 N N . LEU A 1 87 ? -13.087 -6.561 -7.654 1.00 98.19 87 LEU A N 1
ATOM 706 C CA . LEU A 1 87 ? -12.585 -5.269 -7.174 1.00 98.19 87 LEU A CA 1
ATOM 707 C C . LEU A 1 87 ? -13.531 -4.153 -7.591 1.00 98.19 87 LEU A C 1
ATOM 709 O O . LEU A 1 87 ? -13.904 -3.341 -6.758 1.00 98.19 87 LEU A O 1
ATOM 713 N N . LYS A 1 88 ? -13.995 -4.148 -8.847 1.00 98.56 88 LYS A N 1
ATOM 714 C CA . LYS A 1 88 ? -14.961 -3.154 -9.328 1.00 98.56 88 LYS A CA 1
ATOM 715 C C . LYS A 1 88 ? -16.233 -3.122 -8.473 1.00 98.56 88 LYS A C 1
ATOM 717 O O . LYS A 1 88 ? -16.742 -2.037 -8.213 1.00 98.56 88 LYS A O 1
ATOM 722 N N . SER A 1 89 ? -16.712 -4.277 -8.003 1.00 98.12 89 SER A N 1
ATOM 723 C CA . SER A 1 89 ? -17.885 -4.370 -7.117 1.00 98.12 89 SER A CA 1
ATOM 724 C C . SER A 1 89 ? -17.667 -3.800 -5.708 1.00 98.12 89 SER A C 1
ATOM 726 O O . SER A 1 89 ? -18.640 -3.546 -5.005 1.00 98.12 89 SER A O 1
ATOM 728 N N . GLN A 1 90 ? -16.416 -3.565 -5.296 1.00 98.12 90 GLN A N 1
ATOM 729 C CA . GLN A 1 90 ? -16.098 -2.941 -4.007 1.00 98.12 90 GLN A CA 1
ATOM 730 C C . GLN A 1 90 ? -16.176 -1.409 -4.048 1.00 98.12 90 GLN A C 1
ATOM 732 O O . GLN A 1 90 ? -16.091 -0.770 -3.002 1.00 98.12 90 GLN A O 1
ATOM 737 N N . HIS A 1 91 ? -16.332 -0.808 -5.232 1.00 98.44 91 HIS A N 1
ATOM 738 C CA . HIS A 1 91 ? -16.374 0.643 -5.390 1.00 98.44 91 HIS A CA 1
ATOM 739 C C . HIS A 1 91 ? -17.465 1.275 -4.514 1.00 98.44 91 HIS A C 1
ATOM 741 O O . HIS A 1 91 ? -18.638 0.923 -4.634 1.00 98.44 91 HIS A O 1
ATOM 747 N N . ASN A 1 92 ? -17.081 2.233 -3.666 1.00 98.06 92 ASN A N 1
ATOM 748 C CA . ASN A 1 92 ? -17.963 2.937 -2.724 1.00 98.06 92 ASN A CA 1
ATOM 749 C C . ASN A 1 92 ? -18.748 2.063 -1.725 1.00 98.06 92 ASN A C 1
ATOM 751 O O . ASN A 1 92 ? -19.708 2.547 -1.122 1.00 98.06 92 ASN A O 1
ATOM 755 N N . ARG A 1 93 ? -18.356 0.802 -1.513 1.00 97.94 93 ARG A N 1
ATOM 756 C CA . ARG A 1 93 ? -19.018 -0.115 -0.572 1.00 97.94 93 ARG A CA 1
ATOM 757 C C . ARG A 1 93 ? -18.961 0.365 0.885 1.00 97.94 93 ARG A C 1
ATOM 759 O O . ARG A 1 93 ? -19.846 0.029 1.668 1.00 97.94 93 ARG A O 1
ATOM 766 N N . TYR A 1 94 ? -17.942 1.142 1.244 1.00 97.88 94 TYR A N 1
ATOM 767 C CA . TYR A 1 94 ? -17.694 1.611 2.610 1.00 97.88 94 TYR A CA 1
ATOM 768 C C . TYR A 1 94 ? -17.798 3.137 2.739 1.00 97.88 94 TYR A C 1
ATOM 770 O O . TYR A 1 94 ? -17.124 3.739 3.570 1.00 97.88 94 TYR A 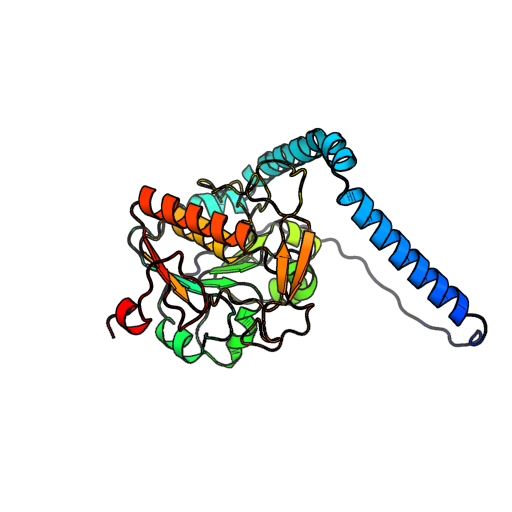O 1
ATOM 778 N N . ARG A 1 95 ? -18.653 3.767 1.920 1.00 96.56 95 ARG A N 1
ATOM 779 C CA . ARG A 1 95 ? -18.903 5.214 1.969 1.00 96.56 95 ARG A CA 1
ATOM 780 C C . ARG A 1 95 ? -19.239 5.688 3.384 1.00 96.56 95 ARG A C 1
ATOM 782 O O . ARG A 1 95 ? -20.113 5.113 4.028 1.00 96.56 95 ARG A O 1
ATOM 789 N N . GLY A 1 96 ? -18.564 6.749 3.827 1.00 93.00 96 GLY A N 1
ATOM 790 C CA . GLY A 1 96 ? -18.780 7.361 5.142 1.00 93.00 96 GLY A CA 1
ATOM 791 C C . GLY A 1 96 ? -18.212 6.555 6.311 1.00 93.00 96 GLY A C 1
ATOM 792 O O . GLY A 1 96 ? -18.470 6.896 7.459 1.00 93.00 96 GLY A O 1
ATOM 793 N N . LYS A 1 97 ? -17.487 5.462 6.041 1.00 97.81 97 LYS A N 1
ATOM 794 C CA . LYS A 1 97 ? -16.828 4.669 7.077 1.00 97.81 97 LYS A CA 1
ATOM 795 C C . LYS A 1 97 ? -15.363 5.055 7.213 1.00 97.81 97 LYS A C 1
ATOM 797 O O . LYS A 1 97 ? -14.732 5.542 6.268 1.00 97.81 97 LYS A O 1
ATOM 802 N N . ARG A 1 98 ? -14.833 4.730 8.387 1.00 97.88 98 ARG A N 1
ATOM 803 C CA . ARG A 1 98 ? -13.417 4.781 8.716 1.00 97.88 98 ARG A CA 1
ATOM 804 C C . ARG A 1 98 ? -12.715 3.468 8.376 1.00 97.88 98 ARG A C 1
ATOM 806 O O . ARG A 1 98 ? -13.323 2.401 8.469 1.00 97.88 98 ARG A O 1
ATOM 813 N N . CYS A 1 99 ? -11.442 3.549 7.999 1.00 98.75 99 CYS A N 1
ATOM 814 C CA . CYS A 1 99 ? -10.532 2.410 8.039 1.00 98.75 99 CYS A CA 1
ATOM 815 C C . CYS A 1 99 ? -9.139 2.798 8.529 1.00 98.75 99 CYS A C 1
ATOM 817 O O . CYS A 1 99 ? -8.684 3.924 8.329 1.00 98.75 99 CYS A O 1
ATOM 819 N N . PHE A 1 100 ? -8.424 1.817 9.060 1.00 98.81 100 PHE A N 1
ATOM 820 C CA . PHE A 1 100 ? -7.016 1.913 9.395 1.00 98.81 100 PHE A CA 1
ATOM 821 C C . PHE A 1 100 ? -6.146 1.302 8.289 1.00 98.81 100 PHE A C 1
ATOM 823 O O . PHE A 1 100 ? -6.498 0.285 7.695 1.00 98.81 100 PHE A O 1
ATOM 830 N N . ILE A 1 101 ? -4.995 1.901 8.009 1.00 98.75 101 ILE A N 1
ATOM 831 C CA . ILE A 1 101 ? -3.924 1.319 7.202 1.00 98.75 101 ILE A CA 1
ATOM 832 C C . ILE A 1 101 ? -2.737 1.107 8.135 1.00 98.75 101 ILE A C 1
ATOM 834 O O . ILE A 1 101 ? -2.154 2.063 8.646 1.00 98.75 101 ILE A O 1
ATOM 838 N N . ILE A 1 102 ? -2.407 -0.160 8.352 1.00 98.38 102 ILE A N 1
ATOM 839 C CA . ILE A 1 102 ? -1.426 -0.608 9.332 1.00 98.38 102 ILE A CA 1
ATOM 840 C C . ILE A 1 102 ? -0.096 -0.868 8.630 1.00 98.38 102 ILE A C 1
ATOM 842 O O . ILE A 1 102 ? -0.012 -1.691 7.709 1.00 98.38 102 ILE A O 1
ATOM 846 N N . GLY A 1 103 ? 0.930 -0.134 9.051 1.00 94.69 103 GLY A N 1
ATOM 847 C CA . GLY A 1 103 ? 2.316 -0.391 8.689 1.00 94.69 103 GLY A CA 1
ATOM 848 C C . GLY A 1 103 ? 2.977 -1.406 9.620 1.00 94.69 103 GLY A C 1
ATOM 849 O O . GLY A 1 103 ? 2.337 -2.006 10.473 1.00 94.69 103 GLY A O 1
ATOM 850 N N . ASN A 1 104 ? 4.279 -1.596 9.435 1.00 92.12 104 ASN A N 1
ATOM 851 C CA . ASN A 1 104 ? 5.088 -2.554 10.197 1.00 92.12 104 ASN A CA 1
ATOM 852 C C . ASN A 1 104 ? 6.194 -1.860 11.004 1.00 92.12 104 ASN A C 1
ATOM 854 O O . ASN A 1 104 ? 7.190 -2.494 11.350 1.00 92.12 104 ASN A O 1
ATOM 858 N N . GLY A 1 105 ? 6.077 -0.548 11.209 1.00 90.62 105 GLY A N 1
ATOM 859 C CA . GLY A 1 105 ? 7.112 0.250 11.848 1.00 90.62 105 GLY A CA 1
ATOM 860 C C . GLY A 1 105 ? 7.269 -0.069 13.340 1.00 90.62 105 GLY A C 1
ATOM 861 O O . GLY A 1 105 ? 6.330 -0.569 13.967 1.00 90.62 105 GLY A O 1
ATOM 862 N N . PRO A 1 106 ? 8.454 0.194 13.915 1.00 88.69 106 PRO A N 1
ATOM 863 C CA . PRO A 1 106 ? 8.796 -0.187 15.288 1.00 88.69 106 PRO A CA 1
ATOM 864 C C . PRO A 1 106 ? 7.940 0.501 16.365 1.00 88.69 106 PRO A C 1
ATOM 866 O O . PRO A 1 106 ? 7.879 0.018 17.493 1.00 88.69 106 PRO A O 1
ATOM 869 N N . SER A 1 107 ? 7.254 1.603 16.048 1.00 91.81 107 SER A N 1
ATOM 870 C CA . SER A 1 107 ? 6.334 2.272 16.981 1.00 91.81 107 SER A CA 1
ATOM 871 C C . SER A 1 107 ? 5.030 1.511 17.269 1.00 91.81 107 SER A C 1
ATOM 873 O O . SER A 1 107 ? 4.349 1.820 18.262 1.00 91.81 107 SER A O 1
ATOM 875 N N . LEU A 1 108 ? 4.657 0.562 16.401 1.00 95.06 108 LEU A N 1
ATOM 876 C CA . LEU A 1 108 ? 3.418 -0.204 16.507 1.00 95.06 108 LEU A CA 1
ATOM 877 C C . LEU A 1 108 ? 3.474 -1.149 17.710 1.00 95.06 108 LEU A C 1
ATOM 879 O O . LEU A 1 108 ? 4.484 -1.803 17.933 1.00 95.06 108 LEU A O 1
ATOM 883 N N . LYS A 1 109 ? 2.387 -1.269 18.472 1.00 93.31 109 LYS A N 1
ATOM 884 C CA . LYS A 1 109 ? 2.250 -2.279 19.532 1.00 93.31 109 LYS A CA 1
ATOM 885 C C . LYS A 1 109 ? 1.039 -3.163 19.268 1.00 93.31 109 LYS A C 1
ATOM 887 O O . LYS A 1 109 ? 0.038 -2.694 18.732 1.00 93.31 109 LYS A O 1
ATOM 892 N N . SER A 1 110 ? 1.090 -4.415 19.721 1.00 93.69 110 SER A N 1
ATOM 893 C CA . SER A 1 110 ? -0.070 -5.320 19.695 1.00 93.69 110 SER A CA 1
ATOM 894 C C . SER A 1 110 ? -1.281 -4.725 20.423 1.00 93.69 110 SER A C 1
ATOM 896 O O . SER A 1 110 ? -2.392 -4.801 19.909 1.00 93.69 110 SER A O 1
ATOM 898 N N . SER A 1 111 ? -1.059 -4.014 21.534 1.00 94.62 111 SER A N 1
ATOM 899 C CA . SER A 1 111 ? -2.114 -3.300 22.265 1.00 94.62 111 SER A CA 1
ATOM 900 C C . SER A 1 111 ? -2.829 -2.236 21.428 1.00 94.62 111 SER A C 1
ATOM 902 O O . SER A 1 111 ? -4.010 -1.991 21.639 1.00 94.62 111 SER A O 1
ATOM 904 N N . ASP A 1 112 ? -2.139 -1.600 20.473 1.00 95.62 112 ASP A N 1
ATOM 905 C CA . ASP A 1 112 ? -2.778 -0.630 19.576 1.00 95.62 112 ASP A CA 1
ATOM 906 C C . ASP A 1 112 ? -3.721 -1.341 18.594 1.00 95.62 112 ASP A C 1
ATOM 908 O O . ASP A 1 112 ? -4.754 -0.795 18.218 1.00 95.62 112 ASP A O 1
ATOM 912 N N . LEU A 1 113 ? -3.371 -2.570 18.188 1.00 97.31 113 LEU A N 1
ATOM 913 C CA . LEU A 1 113 ? -4.189 -3.407 17.308 1.00 97.31 113 LEU A CA 1
ATOM 914 C C . LEU A 1 113 ? -5.436 -3.924 18.028 1.00 97.31 113 LEU A C 1
ATOM 916 O O . LEU A 1 113 ? -6.511 -3.962 17.431 1.00 97.31 113 LEU A O 1
ATOM 920 N N . ASP A 1 114 ? -5.319 -4.256 19.313 1.00 96.00 114 ASP A N 1
ATOM 921 C CA . ASP A 1 114 ? -6.462 -4.668 20.131 1.00 96.00 114 ASP A CA 1
ATOM 922 C C . ASP A 1 114 ? -7.528 -3.560 20.224 1.00 96.00 114 ASP A C 1
ATOM 924 O O . ASP A 1 114 ? -8.721 -3.853 20.143 1.00 96.00 114 ASP A O 1
ATOM 928 N N . LEU A 1 115 ? -7.122 -2.283 20.292 1.00 96.56 115 LEU A N 1
ATOM 929 C CA . LEU A 1 115 ? -8.045 -1.134 20.308 1.00 96.56 115 LEU A CA 1
ATOM 930 C C . LEU A 1 115 ? -8.853 -0.971 19.010 1.00 96.56 115 LEU A C 1
ATOM 932 O O . LEU A 1 115 ? -9.909 -0.342 19.016 1.00 96.56 115 LEU A O 1
ATOM 936 N N . ILE A 1 116 ? -8.371 -1.529 17.896 1.00 97.00 116 ILE A N 1
ATOM 937 C CA . ILE A 1 116 ? -8.991 -1.406 16.569 1.00 97.00 116 ILE A CA 1
ATOM 938 C C . ILE A 1 116 ? -9.503 -2.752 16.030 1.00 97.00 116 ILE A C 1
ATOM 940 O O . ILE A 1 116 ? -9.685 -2.911 14.821 1.00 97.00 116 ILE A O 1
ATOM 944 N N . ALA A 1 117 ? -9.734 -3.736 16.909 1.00 95.69 117 ALA A N 1
ATOM 945 C CA . ALA A 1 117 ? -10.228 -5.079 16.568 1.00 95.69 117 ALA A CA 1
ATOM 946 C C . ALA A 1 117 ? -11.530 -5.078 15.755 1.00 95.69 117 ALA A C 1
ATOM 948 O O . ALA A 1 117 ? -11.691 -5.900 14.849 1.00 95.69 117 ALA A O 1
ATOM 949 N N . ASP A 1 118 ? -12.420 -4.125 16.028 1.00 94.19 118 ASP A N 1
ATOM 950 C CA . ASP A 1 118 ? -13.719 -4.002 15.362 1.00 94.19 118 ASP A CA 1
ATOM 951 C C . ASP A 1 118 ? -13.727 -3.002 14.190 1.00 94.19 118 ASP A C 1
ATOM 953 O O . ASP A 1 118 ? -14.770 -2.757 13.578 1.00 94.19 118 ASP A O 1
ATOM 957 N N . GLU A 1 119 ? -12.571 -2.439 13.834 1.00 97.75 119 GLU A N 1
ATOM 958 C CA . GLU A 1 119 ? -12.438 -1.446 12.767 1.00 97.75 119 GLU A CA 1
ATOM 959 C C . GLU A 1 119 ? -12.066 -2.083 11.421 1.00 97.75 119 GLU A C 1
ATOM 961 O O . GLU A 1 119 ? -11.362 -3.096 11.328 1.00 97.75 119 GLU A O 1
ATOM 966 N N . PHE A 1 120 ? -12.494 -1.451 10.321 1.00 98.50 120 PHE A N 1
ATOM 967 C CA . PHE A 1 120 ? -11.971 -1.832 9.010 1.00 98.50 120 PHE A CA 1
ATOM 968 C C . PHE A 1 120 ? -10.486 -1.515 8.956 1.00 98.50 120 PHE A C 1
ATOM 970 O O . PHE A 1 120 ? -10.053 -0.423 9.307 1.00 98.50 120 PHE A O 1
ATOM 977 N N . SER A 1 121 ? -9.704 -2.460 8.465 1.00 98.62 121 SER A N 1
ATOM 978 C CA . SER A 1 121 ? -8.257 -2.322 8.426 1.00 98.62 121 SER A CA 1
ATOM 979 C C . SER A 1 121 ? -7.645 -2.968 7.193 1.00 98.62 121 SER A C 1
ATOM 981 O O . SER A 1 121 ? -8.056 -4.051 6.758 1.00 98.62 121 SER A O 1
ATOM 983 N N . PHE A 1 122 ? -6.656 -2.277 6.640 1.00 98.69 122 PHE A N 1
ATOM 984 C CA . PHE A 1 122 ? -5.720 -2.774 5.652 1.00 98.69 122 PHE A CA 1
ATOM 985 C C . PHE A 1 122 ? -4.387 -3.009 6.341 1.00 98.69 122 PHE A C 1
ATOM 987 O O . PHE A 1 122 ? -3.883 -2.114 7.009 1.00 98.69 122 PHE A O 1
ATOM 994 N N . ALA A 1 123 ? -3.794 -4.177 6.155 1.00 97.56 123 ALA A N 1
ATOM 995 C CA . ALA A 1 123 ? -2.463 -4.461 6.676 1.00 97.56 123 ALA A CA 1
ATOM 996 C C . ALA A 1 123 ? -1.652 -5.248 5.657 1.00 97.56 123 ALA A C 1
ATOM 998 O O . ALA A 1 123 ? -2.223 -5.810 4.722 1.00 97.56 123 ALA A O 1
ATOM 999 N N . SER A 1 124 ? -0.328 -5.253 5.779 1.00 94.19 124 SER A N 1
ATOM 1000 C CA . SER A 1 124 ? 0.509 -5.769 4.698 1.00 94.19 124 SER A CA 1
ATOM 1001 C C . SER A 1 124 ? 1.786 -6.448 5.147 1.00 94.19 124 SER A C 1
ATOM 1003 O O . SER A 1 124 ? 2.319 -6.179 6.223 1.00 94.19 124 SER A O 1
ATOM 1005 N N . ASN A 1 125 ? 2.298 -7.299 4.257 1.00 87.75 125 ASN A N 1
ATOM 1006 C CA . ASN A 1 125 ? 3.584 -7.971 4.390 1.00 87.75 125 ASN A CA 1
ATOM 1007 C C . ASN A 1 125 ? 3.739 -8.630 5.776 1.00 87.75 125 ASN A C 1
ATOM 1009 O O . ASN A 1 125 ? 2.841 -9.347 6.214 1.00 87.75 125 ASN A O 1
ATOM 1013 N N . GLY A 1 126 ? 4.838 -8.391 6.490 1.00 89.81 126 GLY A N 1
ATOM 1014 C CA . GLY A 1 126 ? 5.154 -9.073 7.747 1.00 89.81 126 GLY A CA 1
ATOM 1015 C C . GLY A 1 126 ? 4.218 -8.815 8.936 1.00 89.81 126 GLY A C 1
ATOM 1016 O O . GLY A 1 126 ? 4.455 -9.386 9.992 1.00 89.81 126 GLY A O 1
ATOM 1017 N N . ILE A 1 127 ? 3.127 -8.048 8.803 1.00 94.81 127 ILE A N 1
ATOM 1018 C CA . ILE A 1 127 ? 2.169 -7.833 9.906 1.00 94.81 127 ILE A CA 1
ATOM 1019 C C . ILE A 1 127 ? 1.651 -9.142 10.530 1.00 94.81 127 ILE A C 1
ATOM 1021 O O . ILE A 1 127 ? 1.301 -9.178 11.706 1.00 94.81 127 ILE A O 1
ATOM 1025 N N . TYR A 1 128 ? 1.623 -10.238 9.760 1.00 93.69 128 TYR A N 1
ATOM 1026 C CA . TYR A 1 128 ? 1.175 -11.544 10.245 1.00 93.69 128 TYR A CA 1
ATOM 1027 C C . TYR A 1 128 ? 2.044 -12.103 11.383 1.00 93.69 128 TYR A C 1
ATOM 1029 O O . TYR A 1 128 ? 1.564 -12.951 12.130 1.00 93.69 128 TYR A O 1
ATOM 1037 N N . HIS A 1 129 ? 3.278 -11.615 11.559 1.00 92.38 129 HIS A N 1
ATOM 1038 C CA . HIS A 1 129 ? 4.127 -11.980 12.693 1.00 92.38 129 HIS A CA 1
ATOM 1039 C C . HIS A 1 129 ? 3.535 -11.549 14.044 1.00 92.38 129 HIS A C 1
ATOM 1041 O O . HIS A 1 129 ? 3.846 -12.166 15.052 1.00 92.38 129 HIS A O 1
ATOM 1047 N N . LEU A 1 130 ? 2.642 -10.551 14.069 1.00 92.19 130 LEU A N 1
ATOM 1048 C CA . LEU A 1 130 ? 1.956 -10.105 15.288 1.00 92.19 130 LEU A CA 1
ATOM 1049 C C . LEU A 1 130 ? 0.728 -10.945 15.650 1.00 92.19 130 LEU A C 1
ATOM 1051 O O . LEU A 1 130 ? 0.128 -10.743 16.699 1.00 92.19 130 LEU A O 1
ATOM 1055 N N . PHE A 1 131 ? 0.297 -11.868 14.790 1.00 94.25 131 PHE A N 1
ATOM 1056 C CA . PHE A 1 131 ? -0.972 -12.577 14.977 1.00 94.25 131 PHE A CA 1
ATOM 1057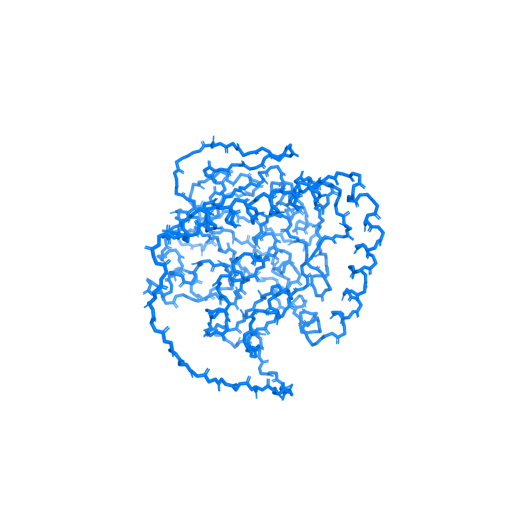 C C . PHE A 1 131 ? -0.989 -13.538 16.171 1.00 94.25 131 PHE A C 1
ATOM 1059 O O . PHE A 1 131 ? -2.075 -13.966 16.569 1.00 94.25 131 PHE A O 1
ATOM 1066 N N . GLU A 1 132 ? 0.177 -13.887 16.714 1.00 92.50 132 GLU A N 1
ATOM 1067 C CA . GLU A 1 132 ? 0.304 -14.664 17.953 1.00 92.50 132 GLU A CA 1
ATOM 1068 C C . GLU A 1 132 ? 0.166 -13.782 19.206 1.00 92.50 132 GLU A C 1
ATOM 1070 O O . GLU A 1 132 ? -0.318 -14.259 20.230 1.00 92.50 132 GLU A O 1
ATOM 1075 N N . ASP A 1 133 ? 0.486 -12.488 19.098 1.00 93.19 133 ASP A N 1
ATOM 1076 C CA . ASP A 1 133 ? 0.489 -11.528 20.212 1.00 93.19 133 ASP A CA 1
ATOM 1077 C C . ASP A 1 133 ? -0.829 -10.749 20.352 1.00 93.19 133 ASP A C 1
ATOM 1079 O O . ASP A 1 133 ? -1.019 -10.011 21.318 1.00 93.19 133 ASP A O 1
ATOM 1083 N N . THR A 1 134 ? -1.737 -10.867 19.379 1.00 95.06 134 THR A N 1
ATOM 1084 C CA . THR A 1 134 ? -3.048 -10.203 19.382 1.00 95.06 134 THR A CA 1
ATOM 1085 C C . THR A 1 134 ? -4.119 -11.051 18.693 1.00 95.06 134 THR A C 1
ATOM 1087 O O . THR A 1 134 ? -3.864 -11.799 17.742 1.00 95.06 134 THR A O 1
ATOM 1090 N N . SER A 1 135 ? -5.365 -10.901 19.148 1.00 94.31 135 SER A N 1
ATOM 1091 C CA . SER A 1 135 ? -6.543 -11.486 18.492 1.00 94.31 135 SER A CA 1
ATOM 1092 C C . SER A 1 135 ? -6.984 -10.719 17.237 1.00 94.31 135 SER A C 1
ATOM 1094 O O . SER A 1 135 ? -7.730 -11.258 16.414 1.00 94.31 135 SER A O 1
ATOM 1096 N N . TRP A 1 136 ? -6.492 -9.489 17.054 1.00 97.06 136 TRP A N 1
ATOM 1097 C CA . TRP A 1 136 ? -6.807 -8.633 15.918 1.00 97.06 136 TRP A CA 1
ATOM 1098 C C . TRP A 1 136 ? -6.432 -9.297 14.588 1.00 97.06 136 TRP A C 1
ATOM 1100 O O . TRP A 1 136 ? -5.372 -9.914 14.443 1.00 97.06 136 TRP A O 1
ATOM 1110 N N . ARG A 1 137 ? -7.294 -9.156 13.576 1.00 97.12 137 ARG A N 1
ATOM 1111 C CA . ARG A 1 137 ? -7.023 -9.599 12.201 1.00 97.12 137 ARG A CA 1
ATOM 1112 C C . ARG A 1 137 ? -7.470 -8.525 11.214 1.00 97.12 137 ARG A C 1
ATOM 1114 O O . ARG A 1 137 ? -8.572 -7.997 11.360 1.00 97.12 137 ARG A O 1
ATOM 1121 N N . PRO A 1 138 ? -6.679 -8.240 10.165 1.00 97.88 138 PRO A N 1
ATOM 1122 C CA . PRO A 1 138 ? -7.046 -7.213 9.213 1.00 97.88 138 PRO A CA 1
ATOM 1123 C C . PRO A 1 138 ? -8.253 -7.630 8.374 1.00 97.88 138 PRO A C 1
ATOM 1125 O O . PRO A 1 138 ? -8.363 -8.775 7.923 1.00 97.88 138 PRO A O 1
ATOM 1128 N N . SER A 1 139 ? -9.130 -6.669 8.085 1.00 97.94 139 SER A N 1
ATOM 1129 C CA . SER A 1 139 ? -10.252 -6.891 7.159 1.00 97.94 139 SER A CA 1
ATOM 1130 C C . SER A 1 139 ? -9.779 -7.137 5.718 1.00 97.94 139 SER A C 1
ATOM 1132 O O . SER A 1 139 ? -10.422 -7.866 4.960 1.00 97.94 139 SER A O 1
ATOM 1134 N N . HIS A 1 140 ? -8.636 -6.545 5.360 1.00 98.31 140 HIS A N 1
ATOM 1135 C CA . HIS A 1 140 ? -7.978 -6.667 4.070 1.00 98.31 140 HIS A CA 1
ATOM 1136 C C . HIS A 1 140 ? -6.472 -6.810 4.288 1.00 98.31 140 HIS A C 1
ATOM 1138 O O . HIS A 1 140 ? -5.812 -5.906 4.794 1.00 98.31 140 HIS A O 1
ATOM 1144 N N . TYR A 1 141 ? -5.908 -7.933 3.874 1.00 98.12 141 TYR A N 1
ATOM 1145 C CA . TYR A 1 141 ? -4.464 -8.122 3.858 1.00 98.12 141 TYR A CA 1
ATOM 1146 C C . TYR A 1 141 ? -3.920 -7.842 2.461 1.00 98.12 141 TYR A C 1
ATOM 1148 O O . TYR A 1 141 ? -4.514 -8.287 1.482 1.00 98.12 141 TYR A O 1
ATOM 1156 N N . ILE A 1 142 ? -2.812 -7.113 2.347 1.00 97.56 142 ILE A N 1
ATOM 1157 C CA . ILE A 1 142 ? -2.217 -6.706 1.073 1.00 97.56 142 ILE A CA 1
ATOM 1158 C C . ILE A 1 142 ? -0.783 -7.230 0.968 1.00 97.56 142 ILE A C 1
ATOM 1160 O O . ILE A 1 142 ? 0.048 -6.969 1.833 1.00 97.56 142 ILE A O 1
ATOM 1164 N N . ALA A 1 143 ? -0.464 -7.894 -0.141 1.00 95.81 143 ALA A N 1
ATOM 1165 C CA . ALA A 1 143 ? 0.903 -8.260 -0.502 1.00 95.81 143 ALA A CA 1
ATOM 1166 C C . ALA A 1 143 ? 1.168 -7.890 -1.962 1.00 95.81 143 ALA A C 1
ATOM 1168 O O . ALA A 1 143 ? 0.713 -8.562 -2.884 1.00 95.81 143 ALA A O 1
ATOM 1169 N N . VAL A 1 144 ? 1.893 -6.796 -2.188 1.00 94.31 144 VAL A N 1
ATOM 1170 C CA . VAL A 1 144 ? 2.242 -6.338 -3.547 1.00 94.31 144 VAL A CA 1
ATOM 1171 C C . VAL A 1 144 ? 3.741 -6.153 -3.764 1.00 94.31 144 VAL A C 1
ATOM 1173 O O . VAL A 1 144 ? 4.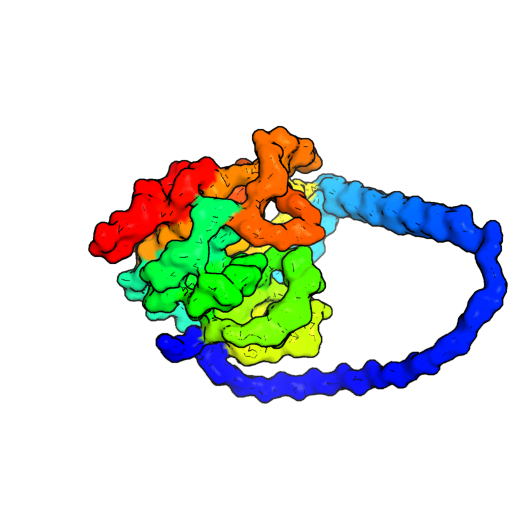173 -5.881 -4.885 1.00 94.31 144 VAL A O 1
ATOM 1176 N N . ASP A 1 145 ? 4.544 -6.327 -2.713 1.00 91.81 145 ASP A N 1
ATOM 1177 C CA . ASP A 1 145 ? 5.989 -6.416 -2.854 1.00 91.81 145 ASP A CA 1
ATOM 1178 C C . ASP A 1 145 ? 6.361 -7.773 -3.464 1.00 91.81 145 ASP A C 1
ATOM 1180 O O . ASP A 1 145 ? 5.986 -8.833 -2.966 1.00 91.81 145 ASP A O 1
ATOM 1184 N N . ARG A 1 146 ? 7.084 -7.744 -4.584 1.00 90.50 146 ARG A N 1
ATOM 1185 C CA . ARG A 1 146 ? 7.386 -8.959 -5.350 1.00 90.50 146 ARG A CA 1
ATOM 1186 C C . ARG A 1 146 ? 8.414 -9.856 -4.681 1.00 90.50 146 ARG A C 1
ATOM 1188 O O . ARG A 1 146 ? 8.373 -11.055 -4.930 1.00 90.50 146 ARG A O 1
ATOM 1195 N N . TYR A 1 147 ? 9.320 -9.287 -3.889 1.00 89.19 147 TYR A N 1
ATOM 1196 C CA . TYR A 1 147 ? 10.282 -10.070 -3.129 1.00 89.19 147 TYR A CA 1
ATOM 1197 C C . TYR A 1 147 ? 9.563 -10.801 -1.995 1.00 89.19 147 TYR A C 1
ATOM 1199 O O . TYR A 1 147 ? 9.682 -12.017 -1.905 1.00 89.19 147 TYR A O 1
ATOM 1207 N N . PHE A 1 148 ? 8.713 -10.092 -1.245 1.00 91.06 148 PHE A N 1
ATOM 1208 C CA . PHE A 1 148 ? 7.867 -10.681 -0.207 1.00 91.06 148 PHE A CA 1
ATOM 1209 C C . PHE A 1 148 ? 6.952 -11.783 -0.758 1.00 91.06 148 PHE A C 1
ATOM 1211 O O . PHE A 1 148 ? 6.845 -12.855 -0.180 1.00 91.06 148 PHE A O 1
ATOM 1218 N N . ILE A 1 149 ? 6.305 -11.557 -1.907 1.00 93.31 149 ILE A N 1
ATOM 1219 C CA . ILE A 1 149 ? 5.456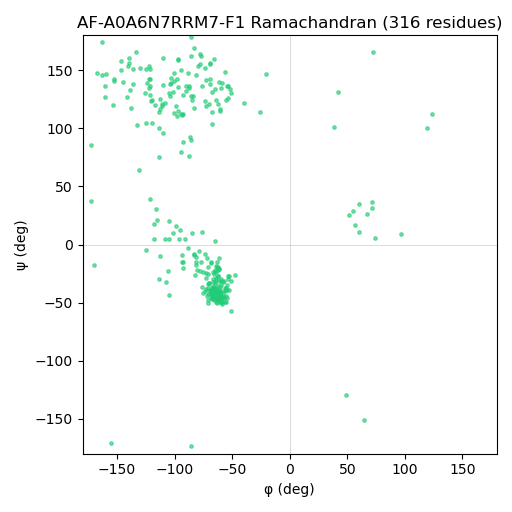 -12.575 -2.549 1.00 93.31 149 ILE A CA 1
ATOM 1220 C C . ILE A 1 149 ? 6.249 -13.838 -2.898 1.00 93.31 149 ILE A C 1
ATOM 1222 O O . ILE A 1 149 ? 5.727 -14.942 -2.762 1.00 93.31 149 ILE A O 1
ATOM 1226 N N . GLU A 1 150 ? 7.474 -13.680 -3.399 1.00 92.62 150 GLU A N 1
ATOM 1227 C CA . GLU A 1 150 ? 8.329 -14.803 -3.780 1.00 92.62 150 GLU A CA 1
ATOM 1228 C C . GLU A 1 150 ? 8.832 -15.570 -2.550 1.00 92.62 150 GLU A C 1
ATOM 1230 O O . GLU A 1 150 ? 8.789 -16.800 -2.558 1.00 92.62 150 GLU A O 1
ATOM 1235 N N . SER A 1 151 ? 9.250 -14.871 -1.489 1.00 90.94 151 SER A N 1
ATOM 1236 C CA . SER A 1 151 ? 9.743 -15.499 -0.258 1.00 90.94 151 SER A CA 1
ATOM 1237 C C . SER A 1 151 ? 8.624 -16.134 0.572 1.00 90.94 151 SER A C 1
ATOM 1239 O O . SER A 1 151 ? 8.796 -17.234 1.090 1.00 90.94 151 SER A O 1
ATOM 1241 N N . GLU A 1 152 ? 7.454 -15.495 0.635 1.00 92.38 152 GLU A N 1
ATOM 1242 C CA . GLU A 1 152 ? 6.332 -15.884 1.498 1.00 92.38 152 GLU A CA 1
ATOM 1243 C C . GLU A 1 152 ? 5.181 -16.569 0.746 1.00 92.38 152 GLU A C 1
ATOM 1245 O O . GLU A 1 152 ? 4.053 -16.638 1.238 1.00 92.38 152 GLU A O 1
ATOM 1250 N N . ALA A 1 153 ? 5.430 -17.114 -0.450 1.00 91.94 153 ALA A N 1
ATOM 1251 C CA . ALA A 1 153 ? 4.390 -17.723 -1.287 1.00 91.94 153 ALA A CA 1
ATOM 1252 C C . ALA A 1 153 ? 3.590 -18.825 -0.561 1.00 91.94 153 ALA A C 1
ATOM 1254 O O . ALA A 1 153 ? 2.370 -18.918 -0.710 1.00 91.94 153 ALA A O 1
ATOM 1255 N N . ASN A 1 154 ? 4.263 -19.647 0.252 1.00 91.00 154 ASN A N 1
ATOM 1256 C CA . ASN A 1 154 ? 3.608 -20.694 1.039 1.00 91.00 154 ASN A CA 1
ATOM 1257 C C . ASN A 1 154 ? 2.738 -20.112 2.158 1.00 91.00 154 ASN A C 1
ATOM 1259 O O . ASN A 1 154 ? 1.632 -20.602 2.376 1.00 91.00 154 ASN A O 1
ATOM 1263 N N . MET A 1 155 ? 3.201 -19.067 2.845 1.00 92.25 155 MET A N 1
ATOM 1264 C CA . MET A 1 155 ? 2.417 -18.385 3.873 1.00 92.25 155 MET A CA 1
ATOM 1265 C C . MET A 1 155 ? 1.178 -17.737 3.240 1.00 92.25 155 MET A C 1
ATOM 1267 O O . MET A 1 155 ? 0.057 -18.033 3.648 1.00 92.25 155 MET A O 1
ATOM 1271 N N . LEU A 1 156 ? 1.350 -16.981 2.150 1.00 93.19 156 LEU A N 1
ATOM 1272 C CA . LEU A 1 156 ? 0.254 -16.344 1.407 1.00 93.19 156 LEU A CA 1
ATOM 1273 C C . LEU A 1 156 ? -0.791 -17.341 0.883 1.00 93.19 156 LEU A C 1
ATOM 1275 O O . LEU A 1 156 ? -1.971 -17.008 0.791 1.00 93.19 156 LEU A O 1
ATOM 1279 N N . ALA A 1 157 ? -0.382 -18.562 0.531 1.00 89.62 157 ALA A N 1
ATOM 1280 C CA . ALA A 1 157 ? -1.301 -19.605 0.078 1.00 89.62 157 ALA A CA 1
ATOM 1281 C C . ALA A 1 157 ? -2.156 -20.205 1.208 1.00 89.62 157 ALA A C 1
ATOM 1283 O O . ALA A 1 157 ? -3.236 -20.732 0.930 1.00 89.62 157 ALA A O 1
ATOM 1284 N N . ASN A 1 158 ? -1.680 -20.138 2.456 1.00 91.00 158 ASN A N 1
ATOM 1285 C CA . ASN A 1 158 ? -2.299 -20.784 3.615 1.00 91.00 158 ASN A CA 1
ATOM 1286 C C . ASN A 1 158 ? -2.881 -19.799 4.638 1.00 91.00 158 ASN A C 1
ATOM 1288 O O . ASN A 1 158 ? -3.591 -20.223 5.549 1.00 91.00 158 ASN A O 1
ATOM 1292 N N . ILE A 1 159 ? -2.607 -18.500 4.500 1.00 92.62 159 ILE A N 1
ATOM 1293 C CA . ILE A 1 159 ? -3.099 -17.481 5.422 1.00 92.62 159 ILE A CA 1
ATOM 1294 C C . ILE A 1 159 ? -4.636 -17.439 5.408 1.00 92.62 159 ILE A C 1
ATOM 1296 O O . ILE A 1 159 ? -5.277 -17.234 4.373 1.00 92.62 159 ILE A O 1
ATOM 1300 N N . ASN A 1 160 ? -5.238 -17.658 6.577 1.00 91.69 160 ASN A N 1
ATOM 1301 C CA . ASN A 1 160 ? -6.688 -17.693 6.740 1.00 91.69 160 ASN A CA 1
ATOM 1302 C C . ASN A 1 160 ? -7.207 -16.317 7.163 1.00 91.69 160 ASN A C 1
ATOM 1304 O O . ASN A 1 160 ? -7.440 -16.053 8.342 1.00 91.69 160 ASN A O 1
ATOM 1308 N N . LEU A 1 161 ? -7.340 -15.426 6.186 1.00 95.19 161 LEU A N 1
ATOM 1309 C CA . LEU A 1 161 ? -7.838 -14.069 6.380 1.00 95.19 161 LEU A CA 1
ATOM 1310 C C . LEU A 1 161 ? -9.067 -13.808 5.515 1.00 95.19 161 LEU A C 1
ATOM 1312 O O . LEU A 1 161 ? -9.227 -14.413 4.452 1.00 95.19 161 LEU A O 1
ATOM 1316 N N . PRO A 1 162 ? -9.941 -12.880 5.939 1.00 92.69 162 PRO A N 1
ATOM 1317 C CA . PRO A 1 162 ? -11.229 -12.692 5.295 1.00 92.69 162 PRO A CA 1
ATOM 1318 C C . PRO A 1 162 ? -11.106 -12.156 3.867 1.00 92.69 162 PRO A C 1
ATOM 1320 O O . PRO A 1 162 ? -12.044 -12.358 3.095 1.00 92.69 162 PRO A O 1
ATOM 1323 N N . CYS A 1 163 ? -10.004 -11.482 3.519 1.00 96.62 163 CYS A N 1
ATOM 1324 C CA . CYS A 1 163 ? -9.720 -10.991 2.174 1.00 96.62 163 CYS A CA 1
ATOM 1325 C C . CYS A 1 163 ? -8.216 -10.714 1.996 1.00 96.62 163 CYS A C 1
ATOM 1327 O O . CYS A 1 163 ? -7.623 -9.983 2.790 1.00 96.62 163 CYS A O 1
ATOM 1329 N N . VAL A 1 164 ? -7.602 -11.290 0.959 1.00 97.44 164 VAL A N 1
ATOM 1330 C CA . VAL A 1 164 ? -6.153 -11.238 0.704 1.00 97.44 164 VAL A CA 1
ATOM 1331 C C . VAL A 1 164 ? -5.913 -10.692 -0.706 1.00 97.44 164 VAL A C 1
ATOM 1333 O O . VAL A 1 164 ? -6.141 -11.370 -1.704 1.00 97.44 164 VAL A O 1
ATOM 1336 N N . LEU A 1 165 ? -5.481 -9.440 -0.804 1.00 97.62 165 LEU A N 1
ATOM 1337 C CA . LEU A 1 165 ? -5.213 -8.719 -2.046 1.00 97.62 165 LEU A CA 1
ATOM 1338 C C . LEU A 1 165 ? -3.729 -8.866 -2.412 1.00 97.62 165 LEU A C 1
ATOM 1340 O O . LEU A 1 165 ? -2.863 -8.325 -1.729 1.00 97.62 165 LEU A O 1
ATOM 1344 N N . VAL A 1 166 ? -3.419 -9.587 -3.489 1.00 96.56 166 VAL A N 1
ATOM 1345 C CA . VAL A 1 166 ? -2.031 -9.936 -3.848 1.00 96.56 166 VAL A CA 1
ATOM 1346 C C . VAL A 1 166 ? -1.697 -9.456 -5.259 1.00 96.56 166 VAL A C 1
ATOM 1348 O O . VAL A 1 166 ? -2.541 -9.594 -6.137 1.00 96.56 166 VAL A O 1
ATOM 1351 N N . ASP A 1 167 ? -0.505 -8.902 -5.530 1.00 96.38 167 ASP A N 1
ATOM 1352 C CA . ASP A 1 167 ? -0.100 -8.570 -6.918 1.00 96.38 167 ASP A CA 1
ATOM 1353 C C . ASP A 1 167 ? -0.281 -9.812 -7.813 1.00 96.38 167 ASP A C 1
ATOM 1355 O O . ASP A 1 167 ? 0.123 -10.917 -7.451 1.00 96.38 167 ASP A O 1
ATOM 1359 N N . LEU A 1 168 ? -0.882 -9.634 -8.993 1.00 95.50 168 LEU A N 1
ATOM 1360 C CA . LEU A 1 168 ? -1.047 -10.647 -10.039 1.00 95.50 168 LEU A CA 1
ATOM 1361 C C . LEU A 1 168 ? 0.255 -11.410 -10.345 1.00 95.50 168 LEU A C 1
ATOM 1363 O O . LEU A 1 168 ? 0.213 -12.567 -10.754 1.00 95.50 168 LEU A O 1
ATOM 1367 N N . PHE A 1 169 ? 1.421 -10.804 -10.108 1.00 93.12 169 PHE A N 1
ATOM 1368 C CA . PHE A 1 169 ? 2.720 -11.479 -10.152 1.00 93.12 169 PHE A CA 1
ATOM 1369 C C . PHE A 1 169 ? 2.784 -12.777 -9.322 1.00 93.12 169 PHE A C 1
ATOM 1371 O O . PHE A 1 169 ? 3.473 -13.717 -9.729 1.00 93.12 169 PHE A O 1
ATOM 1378 N N . ALA A 1 170 ? 2.041 -12.854 -8.215 1.00 93.94 170 ALA A N 1
ATOM 1379 C CA . ALA A 1 170 ? 1.970 -14.010 -7.326 1.00 93.94 170 ALA A CA 1
ATOM 1380 C C . ALA A 1 170 ? 1.393 -15.268 -7.980 1.00 93.94 170 ALA A C 1
ATOM 1382 O O . ALA A 1 170 ? 1.673 -16.367 -7.509 1.00 93.94 170 ALA A O 1
ATOM 1383 N N . GLU A 1 171 ? 0.659 -15.145 -9.090 1.00 93.31 171 GLU A N 1
ATOM 1384 C CA . GLU A 1 171 ? 0.129 -16.292 -9.842 1.00 93.31 171 GLU A CA 1
ATOM 1385 C C . GLU A 1 171 ? 1.226 -17.305 -10.223 1.00 93.31 171 GLU A C 1
ATOM 1387 O O . GLU A 1 171 ? 0.960 -18.495 -10.349 1.00 93.31 171 GLU A O 1
ATOM 1392 N N . LYS A 1 172 ? 2.478 -16.851 -10.358 1.00 92.81 172 LYS A N 1
ATOM 1393 C CA . LYS A 1 172 ? 3.626 -17.710 -10.684 1.00 92.81 172 LYS A CA 1
ATOM 1394 C C . LYS A 1 172 ? 4.173 -18.517 -9.507 1.00 92.81 172 LYS A C 1
ATOM 1396 O O . LYS A 1 172 ? 4.876 -19.494 -9.742 1.00 92.81 172 LYS A O 1
ATOM 1401 N N . TYR A 1 173 ? 3.927 -18.062 -8.282 1.00 92.38 173 TYR A N 1
ATOM 1402 C CA . TYR A 1 173 ? 4.571 -18.578 -7.071 1.00 92.38 173 TYR A CA 1
ATOM 1403 C C . TYR A 1 173 ? 3.582 -19.288 -6.157 1.00 92.38 173 TYR A C 1
ATOM 1405 O O . TYR A 1 173 ? 3.961 -20.221 -5.454 1.00 92.38 173 TYR A O 1
ATOM 1413 N N . LEU A 1 174 ? 2.310 -18.879 -6.175 1.00 89.12 174 LEU A N 1
ATOM 1414 C CA . LEU A 1 174 ? 1.292 -19.512 -5.354 1.00 89.12 174 LEU A CA 1
ATOM 1415 C C . LEU A 1 174 ? 0.999 -20.926 -5.877 1.00 89.12 174 LEU A C 1
ATOM 1417 O O . LEU A 1 174 ? 0.529 -21.070 -7.008 1.00 89.12 174 LEU A O 1
ATOM 1421 N N . PRO A 1 175 ? 1.186 -21.977 -5.056 1.00 83.56 175 PRO A N 1
ATOM 1422 C CA . PRO A 1 175 ? 0.888 -23.350 -5.466 1.00 83.56 175 PRO A CA 1
ATOM 1423 C C . PRO A 1 175 ? -0.607 -23.547 -5.752 1.00 83.56 175 PRO A C 1
ATOM 1425 O O . PRO A 1 175 ? -0.994 -24.386 -6.566 1.00 83.56 175 PRO A O 1
ATOM 1428 N N . LYS A 1 176 ? -1.461 -22.768 -5.076 1.00 85.38 176 LYS A N 1
ATOM 1429 C CA . LYS A 1 176 ? -2.908 -22.725 -5.276 1.00 85.38 176 LYS A CA 1
ATOM 1430 C C . LYS A 1 176 ? -3.442 -21.349 -4.890 1.00 85.38 176 LYS A C 1
ATOM 1432 O O . LYS A 1 176 ? -3.048 -20.788 -3.872 1.00 85.38 176 LYS A O 1
ATOM 1437 N N . LYS A 1 177 ? -4.406 -20.845 -5.663 1.00 86.88 177 LYS A N 1
ATOM 1438 C CA . LYS A 1 177 ? -5.176 -19.651 -5.308 1.00 86.88 177 LYS A CA 1
ATOM 1439 C C . LYS A 1 177 ? -6.325 -20.019 -4.359 1.00 86.88 177 LYS A C 1
ATOM 1441 O O . LYS A 1 177 ? -7.209 -20.789 -4.739 1.00 86.88 177 LYS A O 1
ATOM 1446 N N . SER A 1 178 ? -6.300 -19.485 -3.139 1.00 87.88 178 SER A N 1
ATOM 1447 C CA . SER A 1 178 ? -7.418 -19.566 -2.183 1.00 87.88 178 SER A CA 1
ATOM 1448 C C . SER A 1 178 ? -8.611 -18.717 -2.652 1.00 87.88 178 SER A C 1
ATOM 1450 O O . SER A 1 178 ? -8.434 -17.764 -3.409 1.00 87.88 178 SER A O 1
ATOM 1452 N N . GLU A 1 179 ? -9.831 -19.034 -2.207 1.00 88.00 179 GLU A N 1
ATOM 1453 C CA . GLU A 1 179 ? -11.030 -18.247 -2.547 1.00 88.00 179 GLU A CA 1
ATOM 1454 C C . GLU A 1 179 ? -11.002 -16.827 -1.962 1.00 88.00 179 GLU A C 1
ATOM 1456 O O . GLU A 1 179 ? -11.594 -15.913 -2.535 1.00 88.00 179 GLU A O 1
ATOM 1461 N N . HIS A 1 180 ? -10.257 -16.638 -0.869 1.00 91.38 180 HIS A N 1
ATOM 1462 C CA . HIS A 1 180 ? -10.040 -15.341 -0.230 1.00 91.38 180 HIS A CA 1
ATOM 1463 C C . HIS A 1 180 ? -8.953 -14.508 -0.921 1.00 91.38 180 HIS A C 1
ATOM 1465 O O . HIS A 1 180 ? -8.816 -13.325 -0.615 1.00 91.38 180 HIS A O 1
ATOM 1471 N N . VAL A 1 181 ? -8.190 -15.101 -1.851 1.00 94.81 181 VAL A N 1
ATOM 1472 C CA . VAL A 1 181 ? -7.141 -14.403 -2.601 1.00 94.81 181 VAL A CA 1
ATOM 1473 C C . VAL A 1 181 ? -7.735 -13.718 -3.825 1.00 94.81 181 VAL A C 1
ATOM 1475 O O . VAL A 1 181 ? -8.374 -14.338 -4.680 1.00 94.81 181 VAL A O 1
ATOM 1478 N N . VAL A 1 182 ? -7.452 -12.429 -3.950 1.00 96.50 182 VAL A N 1
ATOM 1479 C CA . VAL A 1 182 ? -7.805 -11.596 -5.095 1.00 96.50 182 VAL A CA 1
ATOM 1480 C C . VAL A 1 182 ? -6.531 -11.034 -5.679 1.00 96.50 182 VAL A C 1
ATOM 1482 O O . VAL A 1 182 ? -5.770 -10.361 -4.986 1.00 96.50 182 VAL A O 1
ATOM 1485 N N . PHE A 1 183 ? -6.307 -11.280 -6.966 1.00 97.44 183 PHE A N 1
ATOM 1486 C CA . PHE A 1 183 ? -5.176 -10.659 -7.631 1.00 97.44 183 PHE A CA 1
ATOM 1487 C C . PHE A 1 183 ? -5.453 -9.192 -7.937 1.00 97.44 183 PHE A C 1
ATOM 1489 O O . PHE A 1 183 ? -6.525 -8.850 -8.427 1.00 97.44 183 PHE A O 1
ATOM 1496 N N . VAL A 1 184 ? -4.471 -8.334 -7.678 1.00 97.69 184 VAL A N 1
ATOM 1497 C CA . VAL A 1 184 ? -4.474 -6.922 -8.052 1.00 97.69 184 VAL A CA 1
ATOM 1498 C C . VAL A 1 184 ? -3.444 -6.683 -9.151 1.00 97.69 184 VAL A C 1
ATOM 1500 O O . VAL A 1 184 ? -2.333 -7.205 -9.109 1.00 97.69 184 VAL A O 1
ATOM 1503 N N . ASN A 1 185 ? -3.787 -5.891 -10.162 1.00 97.06 185 ASN A N 1
ATOM 1504 C CA . ASN A 1 185 ? -2.865 -5.590 -11.256 1.00 97.06 185 ASN A CA 1
ATOM 1505 C C . ASN A 1 185 ? -1.977 -4.395 -10.894 1.00 97.06 185 ASN A C 1
ATOM 1507 O O . ASN A 1 185 ? -2.371 -3.249 -11.109 1.00 97.06 185 ASN A O 1
ATOM 1511 N N . LEU A 1 186 ? -0.795 -4.646 -10.327 1.00 95.12 186 LEU A N 1
ATOM 1512 C CA . LEU A 1 186 ? 0.149 -3.588 -9.970 1.00 95.12 186 LEU A CA 1
ATOM 1513 C C . LEU A 1 186 ? 1.209 -3.407 -11.059 1.00 95.12 186 LEU A C 1
ATOM 1515 O O . LEU A 1 186 ? 2.062 -4.266 -11.299 1.00 95.12 186 LEU A O 1
ATOM 1519 N N . HIS A 1 187 ? 1.193 -2.237 -11.695 1.00 92.62 187 HIS A N 1
ATOM 1520 C CA . HIS A 1 187 ? 2.298 -1.753 -12.516 1.00 92.62 187 HIS A CA 1
ATOM 1521 C C . HIS A 1 187 ? 2.180 -0.250 -12.778 1.00 92.62 187 HIS A C 1
ATOM 1523 O O . HIS A 1 187 ? 1.202 0.411 -12.448 1.00 92.62 187 HIS A O 1
ATOM 1529 N N . MET A 1 188 ? 3.216 0.280 -13.414 1.00 89.75 188 MET A N 1
ATOM 1530 C CA . MET A 1 188 ? 3.350 1.683 -13.789 1.00 89.75 188 MET A CA 1
ATOM 1531 C C . MET A 1 188 ? 2.547 1.984 -15.059 1.00 89.75 188 MET A C 1
ATOM 1533 O O . MET A 1 188 ? 2.393 1.110 -15.915 1.00 89.75 188 MET A O 1
ATOM 1537 N N . ASP A 1 189 ? 2.115 3.231 -15.236 1.00 88.44 189 ASP A N 1
ATOM 1538 C CA . ASP A 1 189 ? 1.401 3.713 -16.431 1.00 88.44 189 ASP A CA 1
ATOM 1539 C C . ASP A 1 189 ? 2.175 3.477 -17.714 1.00 88.44 189 ASP A C 1
ATOM 1541 O O . ASP A 1 189 ? 1.627 3.094 -18.749 1.00 88.44 189 ASP A O 1
ATOM 1545 N N . SER A 1 190 ? 3.477 3.702 -17.626 1.00 91.38 190 SER A N 1
ATOM 1546 C CA . SER A 1 190 ? 4.404 3.456 -18.704 1.00 91.38 190 SER A CA 1
ATOM 1547 C C . SER A 1 190 ? 5.693 2.878 -18.153 1.00 91.38 190 SER A C 1
ATOM 1549 O O . SER A 1 190 ? 6.065 3.074 -16.995 1.00 91.38 190 SER A O 1
ATOM 1551 N N . PHE A 1 191 ? 6.385 2.130 -18.997 1.00 91.56 191 PHE A N 1
ATOM 1552 C CA . PHE A 1 191 ? 7.698 1.614 -18.695 1.00 91.56 191 PHE A CA 1
ATOM 1553 C C . PHE A 1 191 ? 8.660 2.776 -18.446 1.00 91.56 191 PHE A C 1
ATOM 1555 O O . PHE A 1 191 ? 8.945 3.585 -19.336 1.00 91.56 191 PHE A O 1
ATOM 1562 N N . SER A 1 192 ? 9.142 2.850 -17.207 1.00 90.56 192 SER A N 1
ATOM 1563 C CA . SER A 1 192 ? 10.028 3.920 -16.777 1.00 90.56 192 SER A CA 1
ATOM 1564 C C . SER A 1 192 ? 11.425 3.760 -17.362 1.00 90.56 192 SER A C 1
ATOM 1566 O O . SER A 1 192 ? 11.966 2.655 -17.410 1.00 90.56 192 SER A O 1
ATOM 1568 N N . LEU A 1 193 ? 12.056 4.869 -17.737 1.00 90.06 193 LEU A N 1
ATOM 1569 C CA . LEU A 1 193 ? 13.464 4.884 -18.143 1.00 90.06 193 LEU A CA 1
ATOM 1570 C C . LEU A 1 193 ? 14.417 4.902 -16.940 1.00 90.06 193 LEU A C 1
ATOM 1572 O O . LEU A 1 193 ? 15.555 4.469 -17.068 1.00 90.06 193 LEU A O 1
ATOM 1576 N N . LYS A 1 194 ? 13.942 5.341 -15.768 1.00 87.81 194 LYS A N 1
ATOM 1577 C CA . LYS A 1 194 ? 14.704 5.394 -14.510 1.00 87.81 194 LYS A CA 1
ATOM 1578 C C . LYS A 1 194 ? 13.996 4.586 -13.421 1.00 87.81 194 LYS A C 1
ATOM 1580 O O . LYS A 1 194 ? 12.769 4.566 -13.373 1.00 87.81 194 LYS A O 1
ATOM 1585 N N . LYS A 1 195 ? 14.740 3.886 -12.563 1.00 78.25 195 LYS A N 1
ATOM 1586 C CA . LYS A 1 195 ? 14.145 3.025 -11.523 1.00 78.25 195 LYS A CA 1
ATOM 1587 C C . LYS A 1 195 ? 13.569 3.832 -10.355 1.00 78.25 195 LYS A C 1
ATOM 1589 O O . LYS A 1 195 ? 12.472 3.511 -9.915 1.00 78.25 195 LYS A O 1
ATOM 1594 N N . TYR A 1 196 ? 14.278 4.870 -9.914 1.00 87.00 196 TYR A N 1
ATOM 1595 C CA . TYR A 1 196 ? 13.896 5.763 -8.816 1.00 87.00 196 TYR A CA 1
ATOM 1596 C C . TYR A 1 196 ? 13.636 7.155 -9.386 1.00 87.00 196 TYR A C 1
ATOM 1598 O O . TYR A 1 196 ? 14.563 7.859 -9.782 1.00 87.00 196 TYR A O 1
ATOM 1606 N N . THR A 1 197 ? 12.363 7.485 -9.579 1.00 89.81 197 THR A N 1
ATOM 1607 C CA . THR A 1 197 ? 11.932 8.790 -10.081 1.00 89.81 197 THR A CA 1
ATOM 1608 C C . THR A 1 197 ? 10.475 9.015 -9.715 1.00 89.81 197 THR A C 1
ATOM 1610 O O . THR A 1 197 ? 9.685 8.079 -9.729 1.00 89.81 197 THR A O 1
ATOM 1613 N N . THR A 1 198 ? 10.114 10.262 -9.452 1.00 92.44 198 THR A N 1
ATOM 1614 C CA . THR A 1 198 ? 8.730 10.691 -9.218 1.00 92.44 198 THR A CA 1
ATOM 1615 C C . THR A 1 198 ? 7.903 10.764 -10.505 1.00 92.44 198 THR A C 1
ATOM 1617 O O . THR A 1 198 ? 6.693 10.585 -10.479 1.00 92.44 198 THR A O 1
ATOM 1620 N N . THR A 1 199 ? 8.550 10.925 -11.667 1.00 89.31 199 THR A N 1
ATOM 1621 C CA . THR A 1 199 ? 7.897 11.149 -12.980 1.00 89.31 199 THR A CA 1
ATOM 1622 C C . THR A 1 199 ? 6.981 10.024 -13.466 1.00 89.31 199 THR A C 1
ATOM 1624 O O . THR A 1 199 ? 6.283 10.168 -14.468 1.00 89.31 199 THR A O 1
ATOM 1627 N N . ASN A 1 200 ? 7.027 8.872 -12.810 1.00 85.62 200 ASN A N 1
ATOM 1628 C CA . ASN A 1 200 ? 6.269 7.684 -13.169 1.00 85.62 200 ASN A CA 1
ATOM 1629 C C . ASN A 1 200 ? 5.290 7.250 -12.067 1.00 85.62 200 ASN A C 1
ATOM 1631 O O . ASN A 1 200 ? 4.668 6.190 -12.190 1.00 85.62 200 ASN A O 1
ATOM 1635 N N . ILE A 1 201 ? 5.195 8.049 -11.003 1.00 93.56 201 ILE A N 1
ATOM 1636 C CA . ILE A 1 201 ? 4.245 7.870 -9.923 1.00 93.56 201 ILE A CA 1
ATOM 1637 C C . ILE A 1 201 ? 2.940 8.511 -10.377 1.00 93.56 201 ILE A C 1
ATOM 1639 O O . ILE A 1 201 ? 2.902 9.650 -10.833 1.00 93.56 201 ILE A O 1
ATOM 1643 N N . SER A 1 202 ? 1.871 7.738 -10.287 1.00 95.25 202 SER A N 1
ATOM 1644 C CA . SER A 1 202 ? 0.515 8.161 -10.599 1.00 95.25 202 SER A CA 1
ATOM 1645 C C . SER A 1 202 ? -0.409 7.690 -9.487 1.00 95.25 202 SER A C 1
ATOM 1647 O O . SER A 1 202 ? -0.048 6.807 -8.709 1.00 95.25 202 SER A O 1
ATOM 1649 N N . PHE A 1 203 ? -1.618 8.237 -9.453 1.00 97.44 203 PHE A N 1
ATOM 1650 C CA . PHE A 1 203 ? -2.701 7.721 -8.631 1.00 97.44 203 PHE A CA 1
ATOM 1651 C C . PHE A 1 203 ? -3.697 6.971 -9.513 1.00 97.44 203 PHE A C 1
ATOM 1653 O O . PHE A 1 203 ? -4.032 7.427 -10.609 1.00 97.44 203 PHE A O 1
ATOM 1660 N N . SER A 1 204 ? -4.192 5.824 -9.052 1.00 96.81 204 SER A N 1
ATOM 1661 C CA . SER A 1 204 ? -5.248 5.107 -9.760 1.00 96.81 204 SER A CA 1
ATOM 1662 C C . SER A 1 204 ? -6.630 5.397 -9.189 1.00 96.81 204 SER A C 1
ATOM 1664 O O . SER A 1 204 ? -6.999 4.882 -8.139 1.00 96.81 204 SER A O 1
ATOM 1666 N N . ASP A 1 205 ? -7.460 6.109 -9.953 1.00 95.69 205 ASP A N 1
ATOM 1667 C CA . ASP A 1 205 ? -8.906 6.200 -9.690 1.00 95.69 205 ASP A CA 1
ATOM 1668 C C . ASP A 1 205 ? -9.657 4.897 -10.006 1.00 95.69 205 ASP A C 1
ATOM 1670 O O . ASP A 1 205 ? -10.836 4.740 -9.685 1.00 95.69 205 ASP A O 1
ATOM 1674 N N . ARG A 1 206 ? -8.998 3.951 -10.685 1.00 96.69 206 ARG A N 1
ATOM 1675 C CA . ARG A 1 206 ? -9.581 2.673 -11.107 1.00 96.69 206 ARG A CA 1
ATOM 1676 C C . ARG A 1 206 ? -8.654 1.511 -10.728 1.00 96.69 206 ARG A C 1
ATOM 1678 O O . ARG A 1 206 ? -8.187 0.801 -11.624 1.00 96.69 206 ARG A O 1
ATOM 1685 N N . PRO A 1 207 ? -8.418 1.255 -9.425 1.00 97.25 207 PRO A N 1
ATOM 1686 C CA . PRO A 1 207 ? -7.564 0.163 -8.951 1.00 97.25 207 PRO A CA 1
ATOM 1687 C C . PRO A 1 207 ? -8.072 -1.226 -9.357 1.00 97.25 207 PRO A C 1
ATOM 1689 O O . PRO A 1 207 ? -7.284 -2.156 -9.492 1.00 97.25 207 PRO A O 1
ATOM 1692 N N . HIS A 1 208 ? -9.365 -1.361 -9.677 1.00 97.69 208 HIS A N 1
ATOM 1693 C CA . HIS A 1 208 ? -9.916 -2.566 -10.303 1.00 97.69 208 HIS A CA 1
ATOM 1694 C C . HIS A 1 208 ? -9.351 -2.860 -11.704 1.00 97.69 208 HIS A C 1
ATOM 1696 O O . HIS A 1 208 ? -9.536 -3.964 -12.207 1.00 97.69 208 HIS A O 1
ATOM 1702 N N . LEU A 1 209 ? -8.684 -1.899 -12.352 1.00 96.75 209 LEU A N 1
ATOM 1703 C CA . LEU A 1 209 ? -7.964 -2.083 -13.616 1.00 96.75 209 LEU A CA 1
ATOM 1704 C C . LEU A 1 209 ? -6.452 -2.117 -13.407 1.00 96.75 209 LEU A C 1
ATOM 1706 O O . LEU A 1 209 ? -5.782 -2.943 -14.020 1.00 96.75 209 LEU A O 1
ATOM 1710 N N . ARG A 1 210 ? -5.925 -1.213 -12.577 1.00 96.75 210 ARG A N 1
ATOM 1711 C CA . ARG A 1 210 ? -4.491 -1.097 -12.303 1.00 96.75 210 ARG A CA 1
ATOM 1712 C C . ARG A 1 210 ? -4.255 -0.333 -11.009 1.00 96.75 210 ARG A C 1
ATOM 1714 O O . ARG A 1 210 ? -4.848 0.723 -10.843 1.00 96.75 210 ARG A O 1
ATOM 1721 N N . ILE A 1 211 ? -3.347 -0.786 -10.158 1.00 96.69 211 ILE A N 1
ATOM 1722 C CA . ILE A 1 211 ? -2.866 -0.060 -8.975 1.00 96.69 211 ILE A CA 1
ATOM 1723 C C . ILE A 1 211 ? -1.479 0.517 -9.268 1.00 96.69 211 ILE A C 1
ATOM 1725 O O . ILE A 1 211 ? -0.645 -0.156 -9.878 1.00 96.69 211 ILE A O 1
ATOM 1729 N N . ALA A 1 212 ? -1.228 1.754 -8.837 1.00 95.31 212 ALA A N 1
ATOM 1730 C CA . ALA A 1 212 ? 0.103 2.349 -8.886 1.00 95.31 212 ALA A CA 1
ATOM 1731 C C . ALA A 1 212 ? 0.892 2.006 -7.613 1.00 95.31 212 ALA A C 1
ATOM 1733 O O . ALA A 1 212 ? 0.356 2.068 -6.512 1.00 95.31 212 ALA A O 1
ATOM 1734 N N . GLY A 1 213 ? 2.168 1.638 -7.749 1.00 89.06 213 GLY A N 1
ATOM 1735 C CA . GLY A 1 213 ? 2.959 1.176 -6.602 1.00 89.06 213 GLY A CA 1
ATOM 1736 C C . GLY A 1 213 ? 3.430 2.284 -5.657 1.00 89.06 213 GLY A C 1
ATOM 1737 O O . GLY A 1 213 ? 3.492 2.051 -4.460 1.00 89.06 213 GLY A O 1
ATOM 1738 N N . GLY A 1 214 ? 3.791 3.467 -6.173 1.00 91.12 214 GLY A N 1
ATOM 1739 C CA . GLY A 1 214 ? 4.271 4.597 -5.352 1.00 91.12 214 GLY A CA 1
ATOM 1740 C C . GLY A 1 214 ? 5.414 4.263 -4.384 1.00 91.12 214 GLY A C 1
ATOM 1741 O O . GLY A 1 214 ? 5.546 4.911 -3.359 1.00 91.12 214 GLY A O 1
ATOM 1742 N N . TYR A 1 215 ? 6.212 3.231 -4.688 1.00 91.12 215 TYR A N 1
ATOM 1743 C CA . TYR A 1 215 ? 7.318 2.731 -3.860 1.00 91.12 215 TYR A CA 1
ATOM 1744 C C . TYR A 1 215 ? 6.946 2.228 -2.450 1.00 91.12 215 TYR A C 1
ATOM 1746 O O . TYR A 1 215 ? 7.846 1.936 -1.670 1.00 91.12 215 TYR A O 1
ATOM 1754 N N . THR A 1 216 ? 5.660 2.054 -2.125 1.00 92.81 216 THR A N 1
ATOM 1755 C CA . THR A 1 216 ? 5.226 1.520 -0.823 1.00 92.81 216 THR A CA 1
ATOM 1756 C C . THR A 1 216 ? 3.879 0.802 -0.913 1.00 92.81 216 THR A C 1
ATOM 1758 O O . THR A 1 216 ? 2.961 1.238 -1.611 1.00 92.81 216 THR A O 1
ATOM 1761 N N . VAL A 1 217 ? 3.726 -0.298 -0.169 1.00 94.88 217 VAL A N 1
ATOM 1762 C CA . VAL A 1 217 ? 2.454 -1.039 -0.088 1.00 94.88 217 VAL A CA 1
ATOM 1763 C C . VAL A 1 217 ? 1.349 -0.182 0.539 1.00 94.88 217 VAL A C 1
ATOM 1765 O O . VAL A 1 217 ? 0.190 -0.277 0.132 1.00 94.88 217 VAL A O 1
ATOM 1768 N N . THR A 1 218 ? 1.706 0.732 1.443 1.00 97.00 218 THR A N 1
ATOM 1769 C CA . THR A 1 218 ? 0.781 1.702 2.041 1.00 97.00 218 THR A CA 1
ATOM 1770 C C . THR A 1 218 ? 0.078 2.548 0.979 1.00 97.00 218 THR A C 1
ATOM 1772 O O . THR A 1 218 ? -1.124 2.786 1.066 1.00 97.00 218 THR A O 1
ATOM 1775 N N . TYR A 1 219 ? 0.784 2.951 -0.079 1.00 97.75 219 TYR A N 1
ATOM 1776 C CA . TYR A 1 219 ? 0.202 3.760 -1.150 1.00 97.75 219 TYR A CA 1
ATOM 1777 C C . TYR A 1 219 ? -0.795 2.963 -2.003 1.00 97.75 219 TYR A C 1
ATOM 1779 O O . TYR A 1 219 ? -1.809 3.499 -2.460 1.00 97.75 219 TYR A O 1
ATOM 1787 N N . ALA A 1 220 ? -0.552 1.662 -2.187 1.00 97.69 220 ALA A N 1
ATOM 1788 C CA . ALA A 1 220 ? -1.531 0.761 -2.791 1.00 97.69 220 ALA A CA 1
ATOM 1789 C C . ALA A 1 220 ? -2.785 0.623 -1.906 1.00 97.69 220 ALA A C 1
ATOM 1791 O O . ALA A 1 220 ? -3.904 0.673 -2.422 1.00 97.69 220 ALA A O 1
ATOM 1792 N N . ALA A 1 221 ? -2.609 0.514 -0.583 1.00 98.44 221 ALA A N 1
ATOM 1793 C CA . ALA A 1 221 ? -3.711 0.468 0.378 1.00 98.44 221 ALA A CA 1
ATOM 1794 C C . ALA A 1 221 ? -4.554 1.754 0.355 1.00 98.44 221 ALA A C 1
ATOM 1796 O O . ALA A 1 221 ? -5.777 1.668 0.299 1.00 98.44 221 ALA A O 1
ATOM 1797 N N . MET A 1 222 ? -3.927 2.935 0.291 1.00 98.69 222 MET A N 1
ATOM 1798 C CA . MET A 1 222 ? -4.627 4.224 0.183 1.00 98.69 222 MET A CA 1
ATOM 1799 C C . MET A 1 222 ? -5.505 4.303 -1.075 1.00 98.69 222 MET A C 1
ATOM 1801 O O . MET A 1 222 ? -6.668 4.695 -0.997 1.00 98.69 222 MET A O 1
ATOM 1805 N N . GLN A 1 223 ? -4.984 3.886 -2.237 1.00 98.56 223 GLN A N 1
ATOM 1806 C CA . GLN A 1 223 ? -5.762 3.846 -3.485 1.00 98.56 223 GLN A CA 1
ATOM 1807 C C . GLN A 1 223 ? -6.969 2.907 -3.382 1.00 98.56 223 GLN A C 1
ATOM 1809 O O . GLN A 1 223 ? -8.059 3.239 -3.850 1.00 98.56 223 GLN A O 1
ATOM 1814 N N . LEU A 1 224 ? -6.782 1.734 -2.771 1.00 98.62 224 LEU A N 1
ATOM 1815 C CA . LEU A 1 224 ? -7.859 0.773 -2.549 1.00 98.62 224 LEU A CA 1
ATOM 1816 C C . LEU A 1 224 ? -8.905 1.322 -1.576 1.00 98.62 224 LEU A C 1
ATOM 1818 O O . LEU A 1 224 ? -10.087 1.290 -1.904 1.00 98.62 224 LEU A O 1
ATOM 1822 N N . ALA A 1 225 ? -8.490 1.877 -0.438 1.00 98.62 225 ALA A N 1
ATOM 1823 C CA . ALA A 1 225 ? -9.387 2.441 0.564 1.00 98.62 225 ALA A CA 1
ATOM 1824 C C . ALA A 1 225 ? -10.257 3.570 -0.019 1.00 98.62 225 ALA A C 1
ATOM 1826 O O . ALA A 1 225 ? -11.487 3.520 0.070 1.00 98.62 225 ALA A O 1
ATOM 1827 N N . LEU A 1 226 ? -9.635 4.526 -0.718 1.00 98.69 226 LEU A N 1
ATOM 1828 C CA . LEU A 1 226 ? -10.343 5.625 -1.382 1.00 98.69 226 LEU A CA 1
ATOM 1829 C C . LEU A 1 226 ? -11.311 5.124 -2.460 1.00 98.69 226 LEU A C 1
ATOM 1831 O O . LEU A 1 226 ? -12.428 5.620 -2.576 1.00 98.69 226 LEU A O 1
ATOM 1835 N N . PHE A 1 227 ? -10.919 4.118 -3.245 1.00 98.62 227 PHE A N 1
ATOM 1836 C CA . PHE A 1 227 ? -11.801 3.526 -4.252 1.00 98.62 227 PHE A CA 1
ATOM 1837 C C . PHE A 1 227 ? -12.978 2.763 -3.634 1.00 98.62 227 PHE A C 1
ATOM 1839 O O . PHE A 1 227 ? -14.092 2.793 -4.161 1.00 98.62 227 PHE A O 1
ATOM 1846 N N . MET A 1 228 ? -12.757 2.088 -2.508 1.00 98.62 228 MET A N 1
ATOM 1847 C CA . MET A 1 228 ? -13.820 1.407 -1.775 1.00 98.62 228 MET A CA 1
ATOM 1848 C C . MET A 1 228 ? -14.745 2.378 -1.018 1.00 98.62 228 MET A C 1
ATOM 1850 O O . MET A 1 228 ? -15.807 1.968 -0.548 1.00 98.62 228 MET A O 1
ATOM 1854 N N . GLY A 1 229 ? -14.399 3.667 -0.972 1.00 98.31 229 GLY A N 1
ATOM 1855 C CA . GLY A 1 229 ? -15.242 4.755 -0.481 1.00 98.31 229 GLY A CA 1
ATOM 1856 C C . GLY A 1 229 ? -14.997 5.170 0.965 1.00 98.31 229 GLY A C 1
ATOM 1857 O O . GLY A 1 229 ? -15.791 5.951 1.480 1.00 98.31 229 GLY A O 1
ATOM 1858 N N . PHE A 1 230 ? -13.948 4.675 1.625 1.00 98.69 230 PHE A N 1
ATOM 1859 C CA . PHE A 1 230 ? -13.608 5.146 2.969 1.00 98.69 230 PHE A CA 1
ATOM 1860 C C . PHE A 1 230 ? -13.317 6.652 2.948 1.00 98.69 230 PHE A C 1
ATOM 1862 O O . PHE A 1 230 ? -12.617 7.141 2.058 1.00 98.69 230 PHE A O 1
ATOM 1869 N N . THR A 1 231 ? -13.874 7.378 3.917 1.00 98.06 231 THR A N 1
ATOM 1870 C CA . THR A 1 231 ? -13.743 8.843 4.027 1.00 98.06 231 THR A CA 1
ATOM 1871 C C . THR A 1 231 ? -12.790 9.263 5.136 1.00 98.06 231 THR A C 1
ATOM 1873 O O . THR A 1 231 ? -12.205 10.337 5.057 1.00 98.06 231 THR A O 1
ATOM 1876 N N . ASP A 1 232 ? -12.577 8.398 6.124 1.00 98.12 232 ASP A N 1
ATOM 1877 C CA . ASP A 1 232 ? -11.632 8.606 7.216 1.00 98.12 232 ASP A CA 1
ATOM 1878 C C . ASP A 1 232 ? -10.586 7.489 7.174 1.00 98.12 232 ASP A C 1
ATOM 1880 O O . ASP A 1 232 ? -10.875 6.342 7.512 1.00 98.12 232 ASP A O 1
ATOM 1884 N N . ILE A 1 233 ? -9.379 7.797 6.703 1.00 98.81 233 ILE A N 1
ATOM 1885 C CA . ILE A 1 233 ? -8.291 6.822 6.560 1.00 98.81 233 ILE A CA 1
ATOM 1886 C C . ILE A 1 233 ? -7.205 7.141 7.585 1.00 98.81 233 ILE A C 1
ATOM 1888 O O . ILE A 1 233 ? -6.627 8.224 7.561 1.00 98.81 233 ILE A O 1
ATOM 1892 N N . ILE A 1 234 ? -6.925 6.208 8.489 1.00 98.81 234 ILE A N 1
ATOM 1893 C CA . ILE A 1 234 ? -6.015 6.427 9.615 1.00 98.81 234 ILE A CA 1
ATOM 1894 C C . ILE A 1 234 ? -4.781 5.561 9.414 1.00 98.81 234 ILE A C 1
ATOM 1896 O O . ILE A 1 234 ? -4.887 4.352 9.235 1.00 98.81 234 ILE A O 1
ATOM 1900 N N . LEU A 1 235 ? -3.604 6.167 9.438 1.00 98.81 235 LEU A N 1
ATOM 1901 C CA . LEU A 1 235 ? -2.328 5.472 9.348 1.00 98.81 235 LEU A CA 1
ATOM 1902 C C . LEU A 1 235 ? -1.846 5.120 10.753 1.00 98.81 235 LEU A C 1
ATOM 1904 O O . LEU A 1 235 ? -1.832 5.986 11.621 1.00 98.81 235 LEU A O 1
ATOM 1908 N N . LEU A 1 236 ? -1.425 3.879 10.971 1.00 98.31 236 LEU A N 1
ATOM 1909 C CA . LEU A 1 236 ? -0.900 3.425 12.259 1.00 98.31 236 LEU A CA 1
ATOM 1910 C C . LEU A 1 236 ? 0.319 2.524 12.029 1.00 98.31 236 LEU A C 1
ATOM 1912 O O . LEU A 1 236 ? 0.280 1.643 11.172 1.00 98.31 236 LEU A O 1
ATOM 1916 N N . GLY A 1 237 ? 1.409 2.748 12.764 1.00 96.31 237 GLY A N 1
ATOM 1917 C CA . GLY A 1 237 ? 2.661 1.996 12.596 1.00 96.31 237 GLY A CA 1
ATOM 1918 C C . GLY A 1 237 ? 3.420 2.331 11.305 1.00 96.31 237 GLY A C 1
ATOM 1919 O O . GLY A 1 237 ? 4.031 1.446 10.701 1.00 96.31 237 GLY A O 1
ATOM 1920 N N . ILE A 1 238 ? 3.325 3.576 10.821 1.00 95.31 238 ILE A N 1
ATOM 1921 C CA . ILE A 1 238 ? 4.004 4.059 9.607 1.00 95.31 238 ILE A CA 1
ATOM 1922 C C . ILE A 1 238 ? 5.060 5.107 9.979 1.00 95.31 238 ILE A C 1
ATOM 1924 O O . ILE A 1 238 ? 4.870 6.304 9.781 1.00 95.31 238 ILE A O 1
ATOM 1928 N N . ASP A 1 239 ? 6.182 4.639 10.521 1.00 90.56 239 ASP A N 1
ATOM 1929 C CA . ASP A 1 239 ? 7.222 5.490 11.112 1.00 90.56 239 ASP A CA 1
ATOM 1930 C C . ASP A 1 239 ? 8.032 6.318 10.096 1.00 90.56 239 ASP A C 1
ATOM 1932 O O . ASP A 1 239 ? 8.557 7.361 10.458 1.00 90.56 239 ASP A O 1
ATOM 1936 N N . HIS A 1 240 ? 8.148 5.886 8.831 1.00 89.56 240 HIS A N 1
ATOM 1937 C CA . HIS A 1 240 ? 8.875 6.609 7.758 1.00 89.56 240 HIS A CA 1
ATOM 1938 C C . HIS A 1 240 ? 10.352 6.956 8.077 1.00 89.56 240 HIS A C 1
ATOM 1940 O O . HIS A 1 240 ? 10.917 7.889 7.522 1.00 89.56 240 HIS A O 1
ATOM 1946 N N . ASN A 1 241 ? 11.031 6.168 8.910 1.00 84.38 241 ASN A N 1
ATOM 1947 C CA . ASN A 1 241 ? 12.392 6.430 9.410 1.00 84.38 241 ASN A CA 1
ATOM 1948 C C . ASN A 1 241 ? 13.400 5.305 9.071 1.00 84.38 241 ASN A C 1
ATOM 1950 O O . ASN A 1 241 ? 14.258 4.955 9.880 1.00 84.38 241 ASN A O 1
ATOM 1954 N N . TYR A 1 242 ? 13.303 4.736 7.864 1.00 82.56 242 TYR A N 1
ATOM 1955 C CA . TYR A 1 242 ? 14.152 3.639 7.390 1.00 82.56 242 TYR A CA 1
ATOM 1956 C C . TYR A 1 242 ? 15.651 3.961 7.500 1.00 82.56 242 TYR A C 1
ATOM 1958 O O . TYR A 1 242 ? 16.133 5.009 7.059 1.00 82.56 242 TYR A O 1
ATOM 1966 N N . ALA A 1 243 ? 16.419 2.984 7.975 1.00 81.94 243 ALA A N 1
ATOM 1967 C CA . ALA A 1 243 ? 17.859 3.070 8.176 1.00 81.94 243 ALA A CA 1
ATOM 1968 C C . ALA A 1 243 ? 18.636 3.305 6.874 1.00 81.94 243 ALA A C 1
ATOM 1970 O O . ALA A 1 243 ? 19.744 3.851 6.898 1.00 81.94 243 ALA A O 1
ATOM 1971 N N . ARG A 1 244 ? 18.080 2.871 5.736 1.00 84.25 244 ARG A N 1
ATOM 1972 C CA . ARG A 1 244 ? 18.686 2.988 4.407 1.00 84.25 244 ARG A CA 1
ATOM 1973 C C . ARG A 1 244 ? 17.758 3.687 3.431 1.00 84.25 244 ARG A C 1
ATOM 1975 O O . ARG A 1 244 ? 16.620 3.279 3.211 1.00 84.25 244 ARG A O 1
ATOM 1982 N N . GLU A 1 245 ? 18.308 4.679 2.751 1.00 88.12 245 GLU A N 1
ATOM 1983 C CA . GLU A 1 245 ? 17.675 5.350 1.627 1.00 88.12 245 GLU A CA 1
ATOM 1984 C C . GLU A 1 245 ? 18.290 4.874 0.312 1.00 88.12 245 GLU A C 1
ATOM 1986 O O . GLU A 1 245 ? 19.503 4.686 0.215 1.00 88.12 245 GLU A O 1
ATOM 1991 N N . VAL A 1 246 ? 17.471 4.750 -0.730 1.00 87.50 246 VAL A N 1
ATOM 1992 C CA . VAL A 1 246 ? 17.946 4.730 -2.114 1.00 87.50 246 VAL A CA 1
ATOM 1993 C C . VAL A 1 246 ? 17.574 6.030 -2.818 1.00 87.50 246 VAL A C 1
ATOM 1995 O O . VAL A 1 246 ? 16.401 6.367 -2.914 1.00 87.50 246 VAL A O 1
ATOM 1998 N N . THR A 1 247 ? 18.562 6.762 -3.331 1.00 88.56 247 THR A N 1
ATOM 1999 C CA . THR A 1 247 ? 18.341 8.073 -3.961 1.00 88.56 247 THR A CA 1
ATOM 2000 C C . THR A 1 247 ? 17.901 7.955 -5.425 1.00 88.56 247 THR A C 1
ATOM 2002 O O . THR A 1 247 ? 18.034 6.901 -6.060 1.00 88.56 247 THR A O 1
ATOM 2005 N N . SER A 1 248 ? 17.458 9.064 -6.028 1.00 87.31 248 SER A N 1
ATOM 2006 C CA . SER A 1 248 ? 17.118 9.141 -7.461 1.00 87.31 248 SER A CA 1
ATOM 2007 C C . SER A 1 248 ? 18.308 8.857 -8.396 1.00 87.31 248 SER A C 1
ATOM 2009 O O . SER A 1 248 ? 18.126 8.423 -9.537 1.00 87.31 248 SER A O 1
ATOM 2011 N N . GLN A 1 249 ? 19.543 9.008 -7.905 1.00 84.62 249 GLN A N 1
ATOM 2012 C CA . GLN A 1 249 ? 20.779 8.592 -8.584 1.00 84.62 249 GLN A CA 1
ATOM 2013 C C . GLN A 1 249 ? 21.126 7.112 -8.348 1.00 84.62 249 GLN A C 1
ATOM 2015 O O . GLN A 1 249 ? 22.216 6.672 -8.713 1.00 84.62 249 GLN A O 1
ATOM 2020 N N . ASN A 1 250 ? 20.209 6.332 -7.761 1.00 81.06 250 ASN A N 1
ATOM 2021 C CA . ASN A 1 250 ? 20.366 4.905 -7.482 1.00 81.06 250 ASN A CA 1
ATOM 2022 C C . ASN A 1 250 ? 21.556 4.615 -6.539 1.00 81.06 250 ASN A C 1
ATOM 2024 O O . ASN A 1 250 ? 22.238 3.597 -6.691 1.00 81.06 250 ASN A O 1
ATOM 2028 N N . ARG A 1 251 ? 21.822 5.515 -5.584 1.00 84.50 251 ARG A N 1
ATOM 2029 C CA . ARG A 1 251 ? 22.828 5.338 -4.525 1.00 84.50 251 ARG A CA 1
ATOM 2030 C C . ARG A 1 251 ? 22.141 4.927 -3.232 1.00 84.50 251 ARG A C 1
ATOM 2032 O O . ARG A 1 251 ? 21.070 5.444 -2.945 1.00 84.50 251 ARG A O 1
ATOM 2039 N N . ILE A 1 252 ? 22.750 4.014 -2.480 1.00 85.75 252 ILE A N 1
ATOM 2040 C CA . ILE A 1 252 ? 22.274 3.649 -1.143 1.00 85.75 252 ILE A CA 1
ATOM 2041 C C . ILE A 1 252 ? 23.002 4.528 -0.128 1.00 85.75 252 ILE A C 1
ATOM 2043 O O . ILE A 1 252 ? 24.230 4.610 -0.165 1.00 85.75 252 ILE A O 1
ATOM 2047 N N . VAL A 1 253 ? 22.248 5.179 0.750 1.00 86.31 253 VAL A N 1
ATOM 2048 C CA . VAL A 1 253 ? 22.748 6.051 1.817 1.00 86.31 253 VAL A CA 1
ATOM 2049 C C . VAL A 1 253 ? 22.248 5.510 3.153 1.00 86.31 253 VAL A C 1
ATOM 2051 O O . VAL A 1 253 ? 21.082 5.141 3.274 1.00 86.31 253 VAL A O 1
ATOM 2054 N N . GLN A 1 254 ? 23.127 5.441 4.152 1.00 84.06 254 GLN A N 1
ATOM 2055 C CA . GLN A 1 254 ? 22.750 5.077 5.518 1.00 84.06 254 GLN A CA 1
ATOM 2056 C C . GLN A 1 254 ? 22.264 6.338 6.248 1.00 84.06 254 GLN A C 1
ATOM 2058 O O . GLN A 1 254 ? 22.992 7.327 6.297 1.00 84.06 254 GLN A O 1
ATOM 2063 N N . ARG A 1 255 ? 21.048 6.298 6.796 1.00 74.12 255 ARG A N 1
ATOM 2064 C CA . ARG A 1 255 ? 20.415 7.395 7.545 1.00 74.12 255 ARG A CA 1
ATOM 2065 C C . ARG A 1 255 ? 20.342 7.149 9.053 1.00 74.12 255 ARG A C 1
ATOM 2067 O O . ARG A 1 255 ? 20.440 8.107 9.807 1.00 74.12 255 ARG A O 1
ATOM 2074 N N . GLY A 1 256 ? 20.195 5.897 9.495 1.00 65.88 256 GLY A N 1
ATOM 2075 C CA . GLY A 1 256 ? 19.906 5.595 10.903 1.00 65.88 256 GLY A CA 1
ATOM 2076 C C . GLY A 1 256 ? 20.339 4.206 11.371 1.00 65.88 256 GLY A C 1
ATOM 2077 O O . GLY A 1 256 ? 21.051 3.489 10.663 1.00 65.88 256 GLY A O 1
ATOM 2078 N N . ASN A 1 257 ? 19.919 3.845 12.586 1.00 59.66 257 ASN A N 1
ATOM 2079 C CA . ASN A 1 257 ? 20.174 2.537 13.192 1.00 59.66 257 ASN A CA 1
ATOM 2080 C C . ASN A 1 257 ? 19.253 1.450 12.617 1.00 59.66 257 ASN A C 1
ATOM 2082 O O . ASN A 1 257 ? 18.256 1.719 11.972 1.00 59.66 257 ASN A O 1
ATOM 2086 N N . ASN A 1 258 ? 19.645 0.200 12.827 1.00 59.31 258 ASN A N 1
ATOM 2087 C CA . ASN A 1 258 ? 19.324 -0.972 12.012 1.00 59.31 258 ASN A CA 1
ATOM 2088 C C . ASN A 1 258 ? 17.908 -1.589 12.136 1.00 59.31 258 ASN A C 1
ATOM 2090 O O . ASN A 1 258 ? 17.736 -2.708 11.643 1.00 59.31 258 ASN A O 1
ATOM 2094 N N . GLU A 1 259 ? 16.951 -0.934 12.793 1.00 62.84 259 GLU A N 1
ATOM 2095 C CA . GLU A 1 259 ? 15.623 -1.496 13.098 1.00 62.84 259 GLU A CA 1
ATOM 2096 C C . GLU A 1 259 ? 14.525 -0.808 12.274 1.00 62.84 259 GLU A C 1
ATOM 2098 O O . GLU A 1 259 ? 14.026 0.250 12.643 1.00 62.84 259 GLU A O 1
ATOM 2103 N N . ASP A 1 260 ? 14.159 -1.417 11.142 1.00 69.75 260 ASP A N 1
ATOM 2104 C CA . ASP A 1 260 ? 13.153 -0.881 10.205 1.00 69.75 260 ASP A CA 1
ATOM 2105 C C . ASP A 1 260 ? 11.732 -1.428 10.468 1.00 69.75 260 ASP A C 1
ATOM 2107 O O . ASP A 1 260 ? 10.739 -0.903 9.951 1.00 69.75 260 ASP A O 1
ATOM 2111 N N . HIS A 1 261 ? 11.625 -2.508 11.248 1.00 67.38 261 HIS A N 1
ATOM 2112 C CA . HIS A 1 261 ? 10.389 -3.250 11.492 1.00 67.38 261 HIS A CA 1
ATOM 2113 C C . HIS A 1 261 ? 10.232 -3.602 12.973 1.00 67.38 261 HIS A C 1
ATOM 2115 O O . HIS A 1 261 ? 11.222 -3.800 13.672 1.00 67.38 261 HIS A O 1
ATOM 2121 N N . PHE A 1 262 ? 8.983 -3.715 13.437 1.00 67.19 262 PHE A N 1
ATOM 2122 C CA . PHE A 1 262 ? 8.678 -4.145 14.808 1.00 67.19 262 PHE A CA 1
ATOM 2123 C C . PHE A 1 262 ? 9.102 -5.598 15.091 1.00 67.19 262 PHE A C 1
ATOM 2125 O O . PHE A 1 262 ? 9.473 -5.942 16.210 1.00 67.19 262 PHE A O 1
ATOM 2132 N N . PHE A 1 263 ? 9.043 -6.467 14.081 1.00 65.00 263 PHE A N 1
ATOM 2133 C CA . PHE A 1 263 ? 9.453 -7.868 14.185 1.00 65.00 263 PHE A CA 1
ATOM 2134 C C . PHE A 1 263 ? 10.882 -8.068 13.662 1.00 65.00 263 PHE A C 1
ATOM 2136 O O . PHE A 1 263 ? 11.395 -7.272 12.873 1.00 65.00 263 PHE A O 1
ATOM 2143 N N . LYS A 1 264 ? 11.520 -9.174 14.069 1.00 60.62 264 LYS A N 1
ATOM 2144 C CA . LYS A 1 264 ? 12.802 -9.589 13.488 1.00 60.62 264 LYS A CA 1
ATOM 2145 C C . LYS A 1 264 ? 12.592 -9.996 12.035 1.00 60.62 264 LYS A C 1
ATOM 2147 O O . LYS A 1 264 ? 11.922 -10.987 11.766 1.00 60.62 264 LYS A O 1
ATOM 2152 N N . ASP A 1 265 ? 13.176 -9.224 11.131 1.00 59.31 265 ASP A N 1
ATOM 2153 C CA . ASP A 1 265 ? 13.177 -9.514 9.706 1.00 59.31 265 ASP A CA 1
ATOM 2154 C C . ASP A 1 265 ? 14.525 -10.133 9.299 1.00 59.31 265 ASP A C 1
ATOM 2156 O O . ASP A 1 265 ? 15.569 -9.478 9.374 1.00 59.31 265 ASP A O 1
ATOM 2160 N N . ASP A 1 266 ? 14.502 -11.405 8.893 1.00 48.94 266 ASP A N 1
ATOM 2161 C CA . ASP A 1 266 ? 15.672 -12.115 8.358 1.00 48.94 266 ASP A CA 1
ATOM 2162 C C . ASP A 1 266 ? 15.952 -11.746 6.883 1.00 48.94 266 ASP A C 1
ATOM 2164 O O . ASP A 1 266 ? 16.961 -12.170 6.305 1.00 48.94 266 ASP A O 1
ATOM 2168 N N . HIS A 1 267 ? 15.079 -10.948 6.255 1.00 52.62 267 HIS A N 1
ATOM 2169 C CA . HIS A 1 267 ? 15.241 -10.475 4.884 1.00 52.62 267 HIS A CA 1
ATOM 2170 C C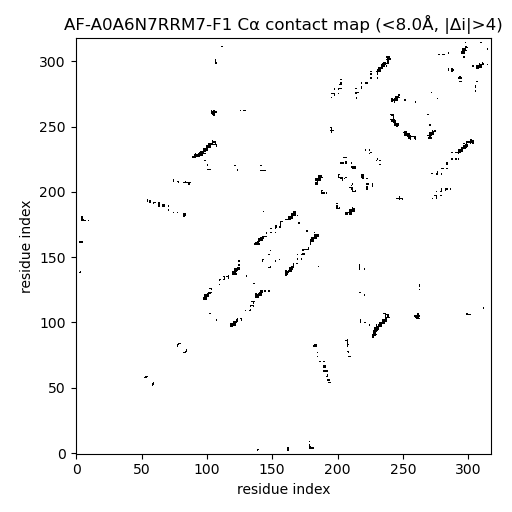 . HIS A 1 267 ? 16.244 -9.314 4.781 1.00 52.62 267 HIS A C 1
ATOM 2172 O O . HIS A 1 267 ? 16.654 -8.675 5.753 1.00 52.62 267 HIS A O 1
ATOM 2178 N N . ALA A 1 268 ? 16.705 -9.033 3.557 1.00 50.59 268 ALA A N 1
ATOM 2179 C CA . ALA A 1 268 ? 17.625 -7.925 3.317 1.00 50.59 268 ALA A CA 1
ATOM 2180 C C . ALA A 1 268 ? 16.977 -6.592 3.731 1.00 50.59 268 ALA A C 1
ATOM 2182 O O . ALA A 1 268 ? 16.001 -6.180 3.109 1.00 50.59 268 ALA A O 1
ATOM 2183 N N . LYS A 1 269 ? 17.562 -5.908 4.730 1.00 58.19 269 LYS A N 1
ATOM 2184 C CA . LYS A 1 269 ? 17.104 -4.597 5.229 1.00 58.19 269 LYS A CA 1
ATOM 2185 C C . LYS A 1 269 ? 16.653 -3.678 4.098 1.00 58.19 269 LYS A C 1
ATOM 2187 O O . LYS A 1 269 ? 17.438 -3.396 3.178 1.00 58.19 269 LYS A O 1
ATOM 2192 N N . GLY A 1 270 ? 15.396 -3.245 4.181 1.00 64.81 270 GLY A N 1
ATOM 2193 C CA . GLY A 1 270 ? 14.733 -2.443 3.163 1.00 64.81 270 GLY A CA 1
ATOM 2194 C C . GLY A 1 270 ? 15.496 -1.153 2.861 1.00 64.81 270 GLY A C 1
ATOM 2195 O O . GLY A 1 270 ? 16.176 -0.590 3.712 1.00 64.81 270 GLY A O 1
ATOM 2196 N N . CYS A 1 271 ? 15.413 -0.684 1.617 1.00 75.12 271 CYS A N 1
ATOM 2197 C CA . CYS A 1 271 ? 15.888 0.645 1.234 1.00 75.12 271 CYS A CA 1
ATOM 2198 C C . CYS A 1 271 ? 14.688 1.458 0.756 1.00 75.12 271 CYS A C 1
ATOM 2200 O O . CYS A 1 271 ? 14.050 1.074 -0.229 1.00 75.12 271 CYS A O 1
ATOM 2202 N N . LEU A 1 272 ? 14.401 2.577 1.416 1.00 84.19 272 LEU A N 1
ATOM 2203 C CA . LEU A 1 272 ? 13.283 3.441 1.053 1.00 84.19 272 LEU A CA 1
ATOM 2204 C C . LEU A 1 272 ? 13.724 4.495 0.033 1.00 84.19 272 LEU A C 1
ATOM 2206 O O . LEU A 1 272 ? 14.778 5.108 0.179 1.00 84.19 272 LEU A O 1
ATOM 2210 N N . TYR A 1 273 ? 12.919 4.735 -1.002 1.00 91.06 273 TYR A N 1
ATOM 2211 C CA . TYR A 1 273 ? 13.093 5.911 -1.857 1.00 91.06 273 TYR A CA 1
ATOM 2212 C C . TYR A 1 273 ? 12.218 7.046 -1.323 1.00 91.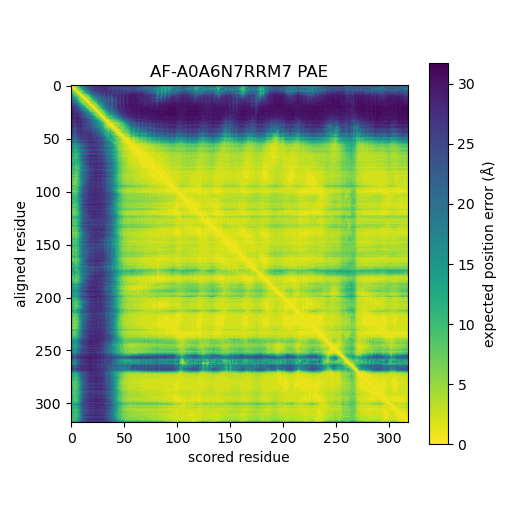06 273 TYR A C 1
ATOM 2214 O O . TYR A 1 273 ? 11.070 7.180 -1.743 1.00 91.06 273 TYR A O 1
ATOM 2222 N N . TYR A 1 274 ? 12.765 7.829 -0.390 1.00 91.44 274 TYR A N 1
ATOM 2223 C CA . TYR A 1 274 ? 12.052 8.881 0.343 1.00 91.44 274 TYR A CA 1
ATOM 2224 C C . TYR A 1 274 ? 11.305 9.850 -0.576 1.00 91.44 274 TYR A C 1
ATOM 2226 O O . TYR A 1 274 ? 10.082 9.905 -0.528 1.00 91.44 274 TYR A O 1
ATOM 2234 N N . GLU A 1 275 ? 12.018 10.497 -1.502 1.00 93.94 275 GLU A N 1
ATOM 2235 C CA . GLU A 1 275 ? 11.438 11.452 -2.462 1.00 93.94 275 GLU A CA 1
ATOM 2236 C C . GLU A 1 275 ? 10.247 10.855 -3.239 1.00 93.94 275 GLU A C 1
ATOM 2238 O O . GLU A 1 275 ? 9.243 11.523 -3.478 1.00 93.94 275 GLU A O 1
ATOM 2243 N N . GLY A 1 276 ? 10.333 9.578 -3.629 1.00 95.00 276 GLY A N 1
ATOM 2244 C CA . GLY A 1 276 ? 9.250 8.899 -4.337 1.00 95.00 276 GLY A CA 1
ATOM 2245 C C . GLY A 1 276 ? 8.047 8.593 -3.449 1.00 95.00 276 GLY A C 1
ATOM 2246 O O . GLY A 1 276 ? 6.910 8.796 -3.871 1.00 95.00 276 GLY A O 1
ATOM 2247 N N . VAL A 1 277 ? 8.287 8.099 -2.235 1.00 95.31 277 VAL A N 1
ATOM 2248 C CA . VAL A 1 277 ? 7.221 7.775 -1.276 1.00 95.31 277 VAL A CA 1
ATOM 2249 C C . VAL A 1 277 ? 6.496 9.038 -0.825 1.00 95.31 277 VAL A C 1
ATOM 2251 O O . VAL A 1 277 ? 5.269 9.059 -0.813 1.00 95.31 277 VAL A O 1
ATOM 2254 N N . GLU A 1 278 ? 7.233 10.105 -0.533 1.00 97.00 278 GLU A N 1
ATOM 2255 C CA . GLU A 1 278 ? 6.672 11.392 -0.125 1.00 97.00 278 GLU A CA 1
ATOM 2256 C C . GLU A 1 278 ? 5.826 12.007 -1.240 1.00 97.00 278 GLU A C 1
ATOM 2258 O O . GLU A 1 278 ? 4.676 12.376 -1.009 1.00 97.00 278 GLU A O 1
ATOM 2263 N N . TYR A 1 279 ? 6.326 11.998 -2.481 1.00 97.69 279 TYR A N 1
ATOM 2264 C CA . TYR A 1 279 ? 5.542 12.423 -3.641 1.00 97.69 279 TYR A CA 1
ATOM 2265 C C . TYR A 1 279 ? 4.250 11.607 -3.801 1.00 97.69 279 TYR A C 1
ATOM 2267 O O . TYR A 1 279 ? 3.186 12.156 -4.089 1.00 97.69 279 TYR A O 1
ATOM 2275 N N . ALA A 1 280 ? 4.322 10.284 -3.613 1.00 97.81 280 ALA A N 1
ATOM 2276 C CA . ALA A 1 280 ? 3.146 9.425 -3.679 1.00 97.81 280 ALA A CA 1
ATOM 2277 C C . ALA A 1 280 ? 2.136 9.777 -2.574 1.00 97.81 280 ALA A C 1
ATOM 2279 O O . ALA A 1 280 ? 0.947 9.917 -2.856 1.00 97.81 280 ALA A O 1
ATOM 2280 N N . TYR A 1 281 ? 2.588 9.962 -1.336 1.00 98.44 281 TYR A N 1
ATOM 2281 C CA . TYR A 1 281 ? 1.727 10.316 -0.209 1.00 98.44 281 TYR A CA 1
ATOM 2282 C C . TYR A 1 281 ? 1.076 11.691 -0.355 1.00 98.44 281 TYR A C 1
ATOM 2284 O O . TYR A 1 281 ? -0.125 11.797 -0.104 1.00 98.44 281 TYR A O 1
ATOM 2292 N N . GLU A 1 282 ? 1.794 12.700 -0.849 1.00 98.50 282 GLU A N 1
ATOM 2293 C CA . GLU A 1 282 ? 1.196 14.002 -1.174 1.00 98.50 282 GLU A CA 1
ATOM 2294 C C . GLU A 1 282 ? 0.104 13.865 -2.242 1.00 98.50 282 GLU A C 1
ATOM 2296 O O . GLU A 1 282 ? -1.004 14.385 -2.092 1.00 98.50 282 GLU A O 1
ATOM 2301 N N . LEU A 1 283 ? 0.351 13.061 -3.280 1.00 98.31 283 LEU A N 1
ATOM 2302 C CA . LEU A 1 283 ? -0.658 12.783 -4.298 1.00 98.31 283 LEU A CA 1
ATOM 2303 C C . LEU A 1 283 ? -1.874 12.025 -3.724 1.00 98.31 283 LEU A C 1
ATOM 2305 O O . LEU A 1 283 ? -3.010 12.301 -4.110 1.00 98.31 283 LEU A O 1
ATOM 2309 N N . ALA A 1 284 ? -1.679 11.083 -2.792 1.00 98.50 284 ALA A N 1
ATOM 2310 C CA . ALA A 1 284 ? -2.791 10.429 -2.090 1.00 98.50 284 ALA A CA 1
ATOM 2311 C C . ALA A 1 284 ? -3.586 11.416 -1.226 1.00 98.50 284 ALA A C 1
ATOM 2313 O O . ALA A 1 284 ? -4.814 11.348 -1.220 1.00 98.50 284 ALA A O 1
ATOM 2314 N N . LYS A 1 285 ? -2.909 12.331 -0.526 1.00 98.62 285 LYS A N 1
ATOM 2315 C CA . LYS A 1 285 ? -3.534 13.377 0.294 1.00 98.62 285 LYS A CA 1
ATOM 2316 C C . LYS A 1 285 ? -4.409 14.296 -0.557 1.00 98.62 285 LYS A C 1
ATOM 2318 O O . LYS A 1 285 ? -5.565 14.538 -0.211 1.00 98.62 285 LYS A O 1
ATOM 2323 N N . GLU A 1 286 ? -3.898 14.747 -1.701 1.00 98.50 286 GLU A N 1
ATOM 2324 C CA . GLU A 1 286 ? -4.665 15.548 -2.659 1.00 98.50 286 GLU A CA 1
ATOM 2325 C C . GLU A 1 286 ? -5.898 14.786 -3.166 1.00 98.50 286 GLU A C 1
ATOM 2327 O O . GLU A 1 286 ? -7.016 15.305 -3.119 1.00 98.50 286 GLU A O 1
ATOM 2332 N N . LYS A 1 287 ? -5.721 13.524 -3.576 1.00 98.44 287 LYS A N 1
ATOM 2333 C CA . LYS A 1 287 ? -6.809 12.679 -4.094 1.00 98.44 287 LYS A CA 1
ATOM 2334 C C . LYS A 1 287 ? -7.849 12.323 -3.040 1.00 98.44 287 LYS A C 1
ATOM 2336 O O . LYS A 1 287 ? -9.024 12.185 -3.378 1.00 98.44 287 LYS A O 1
ATOM 2341 N N . ALA A 1 288 ? -7.449 12.188 -1.779 1.00 98.50 288 ALA A N 1
ATOM 2342 C CA . ALA A 1 288 ? -8.380 12.039 -0.670 1.00 98.50 288 ALA A CA 1
ATOM 2343 C C . ALA A 1 288 ? -9.250 13.293 -0.537 1.00 98.50 288 ALA A C 1
ATOM 2345 O O . ALA A 1 288 ? -10.476 13.185 -0.581 1.00 98.50 288 ALA A O 1
ATOM 2346 N N . ARG A 1 289 ? -8.631 14.482 -0.506 1.00 98.25 289 ARG A N 1
ATOM 2347 C CA . ARG A 1 289 ? -9.342 15.766 -0.417 1.00 98.25 289 ARG A CA 1
ATOM 2348 C C . ARG A 1 289 ? -10.335 15.959 -1.565 1.00 98.25 289 ARG A C 1
ATOM 2350 O O . ARG A 1 289 ? -11.480 16.323 -1.317 1.00 98.25 289 ARG A O 1
ATOM 2357 N N . GLU A 1 290 ? -9.934 15.673 -2.805 1.00 97.94 290 GLU A N 1
ATOM 2358 C CA . GLU A 1 290 ? -10.825 15.730 -3.979 1.00 97.94 290 GLU A CA 1
ATOM 2359 C C . GLU A 1 290 ? -12.062 14.825 -3.839 1.00 97.94 290 GLU A C 1
ATOM 2361 O O . GLU A 1 290 ? -13.126 15.133 -4.372 1.00 97.94 290 GLU A O 1
ATOM 2366 N N . LYS A 1 291 ? -11.931 13.700 -3.126 1.00 96.81 291 LYS A N 1
ATOM 2367 C CA . LYS A 1 291 ? -13.013 12.735 -2.885 1.00 96.81 291 LYS A CA 1
ATOM 2368 C C . LYS A 1 291 ? -13.807 13.022 -1.604 1.00 96.81 291 LYS A C 1
ATOM 2370 O O . LYS A 1 291 ? -14.677 12.225 -1.260 1.00 96.81 291 LYS A O 1
ATOM 2375 N N . GLY A 1 292 ? -13.531 14.129 -0.909 1.00 97.62 292 GLY A N 1
ATOM 2376 C CA . GLY A 1 292 ? -14.152 14.445 0.382 1.00 97.62 292 GLY A CA 1
ATOM 2377 C C . GLY A 1 292 ? -13.730 13.490 1.502 1.00 97.62 292 GLY A C 1
ATOM 2378 O O . GLY A 1 292 ? -14.493 13.264 2.435 1.00 97.62 292 GLY A O 1
ATOM 2379 N N . ALA A 1 293 ? -12.542 12.898 1.380 1.00 98.31 293 ALA A N 1
ATOM 2380 C CA . ALA A 1 293 ? -11.929 12.034 2.374 1.00 98.31 293 ALA A CA 1
ATOM 2381 C C . ALA A 1 293 ? -10.720 12.729 3.017 1.00 98.31 293 ALA A C 1
ATOM 2383 O O . ALA A 1 293 ? -10.125 13.641 2.438 1.00 98.31 293 ALA A O 1
ATOM 2384 N N . ARG A 1 294 ? -10.311 12.251 4.191 1.00 98.06 294 ARG A N 1
ATOM 2385 C CA . ARG A 1 294 ? -9.069 12.655 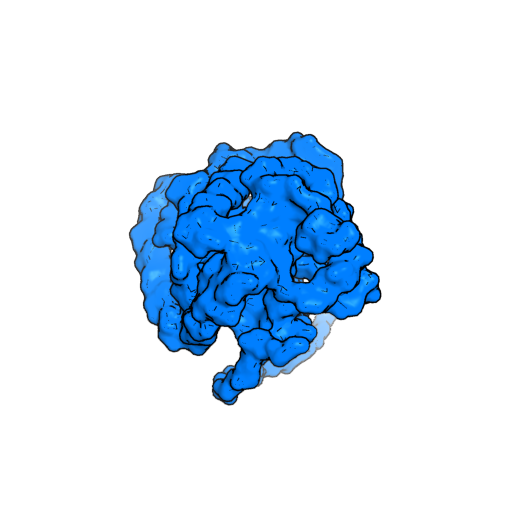4.856 1.00 98.06 294 ARG A CA 1
ATOM 2386 C C . ARG A 1 294 ? -8.195 11.451 5.174 1.00 98.06 294 ARG A C 1
ATOM 2388 O O . ARG A 1 294 ? -8.691 10.346 5.395 1.00 98.06 294 ARG A O 1
ATOM 2395 N N . ILE A 1 295 ? -6.889 11.698 5.201 1.00 98.75 295 ILE A N 1
ATOM 2396 C CA . ILE A 1 295 ? -5.880 10.742 5.650 1.00 98.75 295 ILE A CA 1
ATOM 2397 C C . ILE A 1 295 ? -5.153 11.374 6.838 1.00 98.75 295 ILE A C 1
ATOM 2399 O O . ILE A 1 295 ? -4.631 12.481 6.705 1.00 98.75 295 ILE A O 1
ATOM 2403 N N . VAL A 1 296 ? -5.139 10.679 7.973 1.00 98.44 296 VAL A N 1
ATOM 2404 C CA . VAL A 1 296 ? -4.558 11.134 9.246 1.00 98.44 296 VAL A CA 1
ATOM 2405 C C . VAL A 1 296 ? -3.489 10.145 9.692 1.00 98.44 296 VAL A C 1
ATOM 2407 O O . VAL A 1 296 ? -3.656 8.939 9.528 1.00 98.44 296 VAL A O 1
ATOM 2410 N N . ASN A 1 297 ? -2.397 10.636 10.268 1.00 98.56 297 ASN A N 1
ATOM 2411 C CA . ASN A 1 297 ? -1.359 9.819 10.878 1.00 98.56 297 ASN A CA 1
ATOM 2412 C C . ASN A 1 297 ? -1.591 9.670 12.390 1.00 98.56 297 ASN A C 1
ATOM 2414 O O . ASN A 1 297 ? -1.434 10.634 13.130 1.00 98.56 297 ASN A O 1
ATOM 2418 N N . ALA A 1 298 ? -1.920 8.458 12.838 1.00 98.25 298 ALA A N 1
ATOM 2419 C CA . ALA A 1 298 ? -2.023 8.073 14.248 1.00 98.25 298 ALA A CA 1
ATOM 2420 C C . ALA A 1 298 ? -0.806 7.288 14.765 1.00 98.25 298 ALA A C 1
ATOM 2422 O O . ALA A 1 298 ? -0.818 6.735 15.864 1.00 98.25 298 ALA A O 1
ATOM 2423 N N . THR A 1 299 ? 0.266 7.221 13.975 1.00 96.81 299 THR A N 1
ATOM 2424 C CA . THR A 1 299 ? 1.526 6.602 14.390 1.00 96.81 299 THR A CA 1
ATOM 2425 C C . THR A 1 299 ? 2.170 7.429 15.502 1.00 96.81 299 THR A C 1
ATOM 2427 O O . THR A 1 299 ? 2.322 8.649 15.377 1.00 96.81 299 THR A O 1
ATOM 2430 N N . ARG A 1 300 ? 2.587 6.767 16.588 1.00 93.50 300 ARG A N 1
ATOM 2431 C CA . ARG A 1 300 ? 3.358 7.410 17.660 1.00 93.50 300 ARG A CA 1
ATOM 2432 C C . ARG A 1 300 ? 4.779 7.686 17.177 1.00 93.50 300 ARG A C 1
ATOM 2434 O O . ARG A 1 300 ? 5.518 6.755 16.881 1.00 93.50 300 ARG A O 1
ATOM 2441 N N . GLY A 1 301 ? 5.172 8.956 17.154 1.00 90.88 301 GLY A N 1
ATOM 2442 C CA . GLY A 1 301 ? 6.486 9.358 16.650 1.00 90.88 301 GLY A CA 1
ATOM 2443 C C . GLY A 1 301 ? 6.654 9.073 15.153 1.00 90.88 301 GLY A C 1
ATOM 2444 O O . GLY A 1 301 ? 5.680 9.088 14.396 1.00 90.88 301 GLY A O 1
ATOM 2445 N N . GLY A 1 302 ? 7.894 8.834 14.729 1.00 90.44 302 GLY A N 1
ATOM 2446 C CA . GLY A 1 302 ? 8.245 8.677 13.319 1.00 90.44 302 GLY A CA 1
ATOM 2447 C C . GLY A 1 302 ? 8.196 9.988 12.527 1.00 90.44 302 GLY A C 1
ATOM 2448 O O . GLY A 1 302 ? 7.596 10.975 12.952 1.00 90.44 302 GLY A O 1
ATOM 2449 N N . ASP A 1 303 ? 8.778 9.956 11.336 1.00 93.50 303 ASP A N 1
ATOM 2450 C CA . ASP A 1 303 ? 9.117 11.125 10.517 1.00 93.50 303 ASP A CA 1
ATOM 2451 C C . ASP A 1 303 ? 8.074 11.396 9.409 1.00 93.50 303 ASP A C 1
ATOM 2453 O O . ASP A 1 303 ? 8.338 12.088 8.425 1.00 93.50 303 ASP A O 1
ATOM 2457 N N . LEU A 1 304 ? 6.878 10.800 9.514 1.00 95.31 304 LEU A N 1
ATOM 2458 C CA . LEU A 1 304 ? 5.801 10.983 8.537 1.00 95.31 304 LEU A CA 1
ATOM 2459 C C . LEU A 1 304 ? 4.954 12.228 8.840 1.00 95.31 304 LEU A C 1
ATOM 2461 O O . LEU A 1 304 ? 3.911 12.132 9.493 1.00 95.31 304 LEU A O 1
ATOM 2465 N N . ASP A 1 305 ? 5.357 13.369 8.281 1.00 95.25 305 ASP A N 1
ATOM 2466 C CA . ASP A 1 305 ? 4.715 14.674 8.537 1.00 95.25 305 ASP A CA 1
ATOM 2467 C C . ASP A 1 305 ? 3.833 15.195 7.385 1.00 95.25 305 ASP A C 1
ATOM 2469 O O . ASP A 1 305 ? 3.270 16.286 7.449 1.00 95.25 305 ASP A O 1
ATOM 2473 N N . ILE A 1 306 ? 3.655 14.395 6.328 1.00 97.69 306 ILE A N 1
ATOM 2474 C CA . ILE A 1 306 ? 2.778 14.736 5.193 1.00 97.69 306 ILE A CA 1
ATOM 2475 C C . ILE A 1 306 ? 1.307 14.804 5.619 1.00 97.69 306 ILE A C 1
ATOM 2477 O O . ILE A 1 306 ? 0.544 15.634 5.120 1.00 97.69 306 ILE A O 1
ATOM 2481 N N . PHE A 1 307 ? 0.879 13.925 6.521 1.00 98.38 307 PHE A N 1
ATOM 2482 C CA . PHE A 1 307 ? -0.507 13.840 6.978 1.00 98.38 307 PHE A CA 1
ATOM 2483 C C . PHE A 1 307 ? -0.668 14.537 8.328 1.00 98.38 307 PHE A C 1
ATOM 2485 O O . PHE A 1 307 ? 0.250 14.522 9.143 1.00 98.38 307 PHE A O 1
ATOM 2492 N N . GLU A 1 308 ? -1.845 15.122 8.569 1.00 97.69 308 GLU A N 1
ATOM 2493 C CA . GLU A 1 308 ? -2.199 15.642 9.894 1.00 97.69 308 GLU A CA 1
ATOM 2494 C C . GLU A 1 308 ? -2.022 14.537 10.936 1.00 97.69 308 GLU A C 1
ATOM 2496 O O . GLU A 1 308 ? -2.410 13.391 10.690 1.00 97.69 308 GLU A O 1
ATOM 2501 N N . ARG A 1 309 ? -1.425 14.875 12.078 1.00 97.81 309 ARG A N 1
ATOM 2502 C CA . ARG A 1 309 ? -1.134 13.919 13.139 1.00 97.81 309 ARG A CA 1
ATOM 2503 C C . ARG A 1 309 ? -2.122 14.081 14.286 1.00 97.81 309 ARG A C 1
ATOM 2505 O O . ARG A 1 309 ? -2.258 15.178 14.811 1.00 97.81 309 ARG A O 1
ATOM 2512 N N . LEU A 1 310 ? -2.751 12.979 14.678 1.00 97.75 310 LEU A N 1
ATOM 2513 C CA . LEU A 1 310 ? -3.605 12.864 15.863 1.00 97.75 310 LEU A CA 1
ATOM 2514 C C . LEU A 1 310 ? -3.146 11.643 16.659 1.00 97.75 310 LEU A C 1
ATOM 2516 O O . LEU A 1 310 ? -2.618 10.703 16.074 1.00 97.75 310 LEU A O 1
ATOM 2520 N N . SER A 1 311 ? -3.327 11.618 17.973 1.00 97.62 311 SER A N 1
ATOM 2521 C CA . SER A 1 311 ? -3.128 10.388 18.747 1.00 97.62 311 SER A CA 1
ATOM 2522 C C . SER A 1 311 ? -4.166 9.324 18.373 1.00 97.62 311 SER A C 1
ATOM 2524 O O . SER A 1 311 ? -5.225 9.616 17.806 1.00 97.62 311 SER A O 1
ATOM 2526 N N . LEU A 1 312 ? -3.859 8.062 18.681 1.00 97.44 312 LEU A N 1
ATOM 2527 C CA . LEU A 1 312 ? -4.796 6.964 18.452 1.00 97.44 312 LEU A CA 1
ATOM 2528 C C . LEU A 1 312 ? -6.061 7.155 19.300 1.00 97.44 312 LEU A C 1
ATOM 2530 O O . LEU A 1 312 ? -7.167 6.921 18.822 1.00 97.44 312 LEU A O 1
ATOM 2534 N N . GLU A 1 313 ? -5.895 7.648 20.522 1.00 96.75 313 GLU A N 1
ATOM 2535 C CA . GLU A 1 313 ? -6.957 7.963 21.467 1.00 96.75 313 GLU A CA 1
ATOM 2536 C C . GLU A 1 313 ? -7.870 9.077 20.934 1.00 96.75 313 GLU A C 1
ATOM 2538 O O . GLU A 1 313 ? -9.084 8.893 20.896 1.00 96.75 313 GLU A O 1
ATOM 2543 N N . GLU A 1 314 ? -7.312 10.175 20.406 1.00 97.31 314 GLU A N 1
ATOM 2544 C CA . GLU A 1 314 ? -8.098 11.250 19.774 1.00 97.31 314 GLU A CA 1
ATOM 2545 C C . GLU A 1 314 ? -8.908 10.749 18.574 1.00 97.31 314 GLU A C 1
ATOM 2547 O O . GLU A 1 314 ? -10.069 11.119 18.395 1.00 97.31 314 GLU A O 1
ATOM 2552 N N . VAL A 1 315 ? -8.311 9.887 17.746 1.00 96.88 315 VAL A N 1
ATOM 2553 C CA . VAL A 1 315 ? -9.007 9.279 16.606 1.00 96.88 315 VAL A CA 1
ATOM 2554 C C . VAL A 1 315 ? -10.155 8.386 17.077 1.00 96.88 315 VAL A C 1
ATOM 2556 O O . VAL A 1 315 ? -11.218 8.374 16.450 1.00 96.88 315 VAL A O 1
ATOM 2559 N N . LEU A 1 316 ? -9.952 7.611 18.142 1.00 96.06 316 LEU A N 1
ATOM 2560 C CA . LEU A 1 316 ? -10.949 6.679 18.669 1.00 96.06 316 LEU A CA 1
ATOM 2561 C C . LEU A 1 316 ? -11.997 7.354 19.567 1.00 96.06 316 LEU A C 1
ATOM 2563 O O . LEU A 1 316 ? -13.074 6.789 19.741 1.00 96.06 316 LEU A O 1
ATOM 2567 N N . GLY A 1 317 ? -11.725 8.562 20.065 1.00 94.19 317 GLY A N 1
ATOM 2568 C CA . GLY A 1 317 ? -12.569 9.262 21.033 1.00 94.19 317 GLY A CA 1
ATOM 2569 C C . GLY A 1 317 ? -12.518 8.633 22.428 1.00 94.19 317 GLY A C 1
ATOM 2570 O O . GLY A 1 317 ? -13.560 8.549 23.079 1.00 94.19 317 GLY A O 1
ATOM 2571 N N . LEU A 1 318 ? -11.340 8.142 22.833 1.00 90.56 318 LEU A N 1
ATOM 2572 C CA . LEU A 1 318 ? -11.086 7.483 24.123 1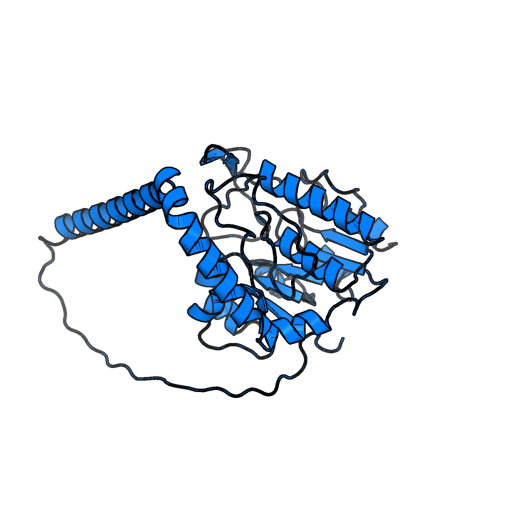.00 90.56 318 LEU A CA 1
ATOM 2573 C C . LEU A 1 318 ? -10.569 8.437 25.202 1.00 90.56 318 LEU A C 1
ATOM 2575 O O . LEU A 1 318 ? -9.914 9.442 24.845 1.00 90.56 318 LEU A O 1
#

Mean predicted aligned error: 9.52 Å

Sequence (318 aa):
MPSPCGKRSGSALRNAKGGRLASSRETRRARSNTNYWMQRCAVVDLALTKDYVKRNVAVRFFFKPYMNLRYKRGDRQYRKSADSSWLKSQHNRYRGKRCFIIGNGPSLKSSDLDLIADEFSFASNGIYHLFEDTSWRPSHYIAVDRYFIESEANMLANINLPCVLVDLFAEKYLPKKSEHVVFVNLHMDSFSLKKYTTTNISFSDRPHLRIAGGYTVTYAAMQLALFMGFTDIILLGIDHNYAREVTSQNRIVQRGNNEDHFFKDDHAKGCLYYEGVEYAYELAKEKAREKGARIVNATRGGDLDIFERLSLEEVLGL

Organism: NCBI:txid2690837

Nearest PDB structures (foldseek):
  2wsk-assembly1_A  TM=4.572E-01  e=1.168E+00  Escherichia coli K-12
  3fpj-assembly1_A  TM=2.018E-01  e=3.263E+00  Methanothermobacter thermautotrophicus str. Delta H
  1l1e-assembly1_A  TM=3.563E-01  e=8.581E+00  Mycobacterium tuberculosis
  3da1-assembly1_A  TM=3.354E-01  e=7.604E+00  unclassified